Protein AF-A0A372QB69-F1 (afdb_monomer)

Solvent-accessible surface area (backbone atoms only — not comparable to full-atom values): 10179 Å² total; per-residue (Å²): 134,89,50,54,61,60,35,30,53,52,13,50,26,18,57,74,33,58,100,39,80,60,34,60,71,59,13,48,55,24,15,51,55,13,28,73,75,65,36,39,69,26,26,36,54,43,16,49,61,31,65,71,56,97,82,81,62,46,40,44,58,17,39,55,29,18,45,55,16,25,77,74,66,33,53,74,23,22,47,51,39,14,51,27,22,58,73,25,50,46,50,71,62,32,62,70,60,13,47,53,28,45,50,52,17,50,74,67,73,46,73,91,53,79,71,77,58,67,92,87,70,80,93,71,71,89,72,77,52,70,67,57,52,46,52,51,54,50,55,50,51,55,49,52,52,50,51,51,52,51,52,52,52,31,60,74,71,71,50,70,97,52,100,81,76,49,70,67,58,52,51,52,50,51,53,51,51,50,54,51,56,58,62,76,72,113

Foldseek 3Di:
DPPLVVLQVVLVCQCVVPVHDHDPVSSLVSLVSSVVVPDLVSLLVNLVSLVDDDDDHQQLSSLVSLVSSVVVPPLVSLQVNLVCLCVVGSHHNDLVSSLVSLVVSVVSVNDDDPCVPPPDDDDDDDDDGSVVVNVVSVVVVVVVVVVVVVVVVCVVVVNPPDPPDDVVVVVVVVVVVVVVVVVVVD

Mean predicted aligned error: 10.88 Å

Nearest PDB structures (foldseek):
  6deh-assembly2_B  TM=9.630E-01  e=4.697E-06  Legionella pneumophila subsp. pneumophila str. Philadelphia 1
  4bwr-assembly1_A  TM=9.488E-01  e=9.680E-06  Escherichia coli CFT073
  5b26-assembly2_C  TM=8.837E-01  e=4.559E-05  Mus musculus
  6vk3-assembly1_A  TM=8.134E-01  e=3.791E-04  Saccharomyces cerevisiae
  3e4b-assembly3_C  TM=6.775E-01  e=7.046E-04  Pseudomonas fluorescens

pLDDT: mean 82.44, std 16.99, range [39.09, 98.38]

Sequence (186 aa):
MNNVNGHFELGYCYNYGYVIKKSLEKAIKLYKLSSHEGLNIATYFLAINYESDNQKYNLNEAFELYKKSAENGFIPSQYKLATFYEEGKGTRRNKKEALKWYKLFLENDGEYSETYNFKDSKLEKSSPSVEFIIDEIERELIRNELDEIIQAYLKHNKIGQTKSFSFFEVLKSYELNSREIFKCLQ

Secondary structure (DSSP, 8-state):
---HHHHHHHHHHHHHTSSS---HHHHHHHHHHHHHTT-HHHHHHHHHHHHS-SSS--HHHHHHHHHHHHHTT-HHHHHHHHHHHHHTSSS---HHHHHHHHHHHHHTT----GGGS-S-S---S-PPPHHHHHHHHHHHHHHHHHHHHHHHHHHHTT----TT--HHHHHHHHHHHHHHHHHTT-

Radius of gyration: 24.53 Å; Cα contacts (8 Å, |Δi|>4): 183; chains: 1; bounding box: 63×42×72 Å

Structure (mmCIF, N/CA/C/O backbone):
data_AF-A0A372QB69-F1
#
_entry.id   AF-A0A372QB69-F1
#
loop_
_atom_site.group_PDB
_atom_site.id
_atom_site.type_symbol
_atom_site.label_atom_id
_atom_site.label_alt_id
_atom_site.label_comp_id
_atom_site.label_asym_id
_atom_site.label_entity_id
_atom_site.label_seq_id
_atom_site.pdbx_PDB_ins_code
_atom_site.Cartn_x
_atom_site.Cartn_y
_atom_site.Cartn_z
_atom_site.occupancy
_atom_site.B_iso_or_equiv
_atom_site.auth_seq_id
_atom_site.auth_comp_id
_atom_site.auth_asym_id
_atom_site.auth_atom_id
_atom_site.pdbx_PDB_model_num
ATOM 1 N N . MET A 1 1 ? 29.109 4.725 -15.604 1.00 44.75 1 MET A N 1
ATOM 2 C CA . MET A 1 1 ? 27.943 5.601 -15.362 1.00 44.75 1 MET A CA 1
ATOM 3 C C . MET A 1 1 ? 26.717 4.719 -15.174 1.00 44.75 1 MET A C 1
ATOM 5 O O . MET A 1 1 ? 26.079 4.378 -16.158 1.00 44.75 1 MET A O 1
ATOM 9 N N . ASN A 1 2 ? 26.421 4.303 -13.938 1.00 58.56 2 ASN A N 1
ATOM 10 C CA . ASN A 1 2 ? 25.084 3.811 -13.591 1.00 58.56 2 ASN A CA 1
ATOM 11 C C . ASN A 1 2 ? 24.218 5.053 -13.397 1.00 58.56 2 ASN A C 1
ATOM 13 O O . ASN A 1 2 ? 24.374 5.757 -12.404 1.00 58.56 2 ASN A O 1
ATOM 17 N N . ASN A 1 3 ? 23.391 5.394 -14.383 1.00 84.62 3 ASN A N 1
ATOM 18 C CA . ASN A 1 3 ? 22.383 6.427 -14.188 1.00 84.62 3 ASN A CA 1
ATOM 19 C C . ASN A 1 3 ? 21.091 5.727 -13.761 1.00 84.62 3 ASN A C 1
ATOM 21 O O . ASN A 1 3 ? 20.400 5.152 -14.604 1.00 84.62 3 ASN A O 1
ATOM 25 N N . VAL A 1 4 ? 20.798 5.768 -12.458 1.00 89.38 4 VAL A N 1
ATOM 26 C CA . VAL A 1 4 ? 19.610 5.162 -11.836 1.00 89.38 4 VAL A CA 1
ATOM 27 C C . VAL A 1 4 ? 18.313 5.532 -12.563 1.00 89.38 4 VAL A C 1
ATOM 29 O O . VAL A 1 4 ? 17.457 4.671 -12.785 1.00 89.38 4 VAL A O 1
ATOM 32 N N . ASN A 1 5 ? 18.210 6.788 -13.011 1.00 90.75 5 ASN A N 1
ATOM 33 C CA . ASN A 1 5 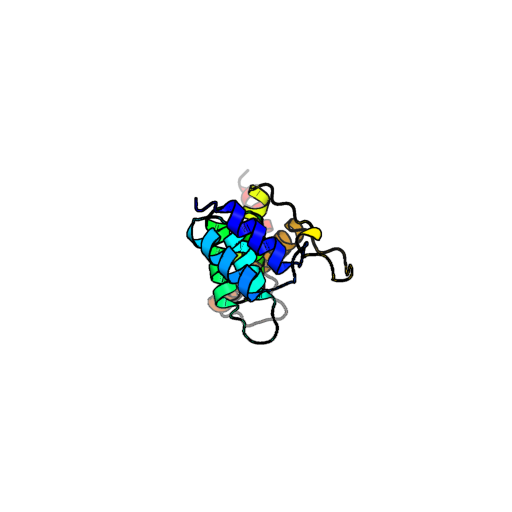? 17.068 7.296 -13.765 1.00 90.75 5 ASN A CA 1
ATOM 34 C C . ASN A 1 5 ? 17.066 6.725 -15.184 1.00 90.75 5 ASN A C 1
ATOM 36 O O . ASN A 1 5 ? 16.034 6.278 -15.659 1.00 90.75 5 ASN A O 1
ATOM 40 N N . GLY A 1 6 ? 18.225 6.635 -15.841 1.00 92.56 6 GLY A N 1
ATOM 41 C CA . GLY A 1 6 ? 18.338 6.028 -17.171 1.00 92.56 6 GLY A CA 1
ATOM 42 C C . GLY A 1 6 ? 17.892 4.562 -17.210 1.00 92.56 6 GLY A C 1
ATOM 43 O O . GLY A 1 6 ? 17.201 4.151 -18.142 1.00 92.56 6 GLY A O 1
ATOM 44 N N . HIS A 1 7 ? 18.235 3.776 -16.184 1.00 93.75 7 HIS A N 1
ATOM 45 C CA . HIS A 1 7 ? 17.728 2.408 -16.041 1.00 93.75 7 HIS A CA 1
ATOM 46 C C . HIS A 1 7 ? 16.207 2.383 -15.858 1.00 93.75 7 HIS A C 1
ATOM 48 O O . HIS A 1 7 ? 15.533 1.592 -16.517 1.00 93.75 7 HIS A O 1
ATOM 54 N N . PHE A 1 8 ? 15.665 3.269 -15.021 1.00 94.06 8 PHE A N 1
ATOM 55 C CA . PHE A 1 8 ? 14.228 3.364 -14.789 1.00 94.06 8 PHE A CA 1
ATOM 56 C C . PHE A 1 8 ? 13.463 3.734 -16.064 1.00 94.06 8 PHE A C 1
ATOM 58 O O . PHE A 1 8 ? 12.550 3.003 -16.441 1.00 94.06 8 PHE A O 1
ATOM 65 N N . GLU A 1 9 ? 13.875 4.791 -16.764 1.00 93.56 9 GLU A N 1
ATOM 66 C CA . GLU A 1 9 ? 13.231 5.252 -18.000 1.00 93.56 9 GLU A CA 1
ATOM 67 C C . GLU A 1 9 ? 13.269 4.176 -19.091 1.00 93.56 9 GLU A C 1
ATOM 69 O O . GLU A 1 9 ? 12.269 3.898 -19.754 1.00 93.56 9 GLU A O 1
ATOM 74 N N . LEU A 1 10 ? 14.401 3.481 -19.245 1.00 93.88 10 LEU A N 1
ATOM 75 C CA . LEU A 1 10 ? 14.488 2.363 -20.182 1.00 93.88 10 LEU A CA 1
ATOM 76 C C . LEU A 1 10 ? 13.560 1.208 -19.769 1.00 93.88 10 LEU A C 1
ATOM 78 O O . LEU A 1 10 ? 12.925 0.587 -20.625 1.00 93.88 10 LEU A O 1
ATOM 82 N N . GLY A 1 11 ? 13.469 0.925 -18.467 1.00 93.50 11 GLY A N 1
ATOM 83 C CA . GLY A 1 11 ? 12.536 -0.056 -17.918 1.00 93.50 11 GLY A CA 1
ATOM 84 C C . GLY A 1 11 ? 11.087 0.311 -18.229 1.00 93.50 11 GLY A C 1
ATOM 85 O O . GLY A 1 11 ? 10.321 -0.540 -18.681 1.00 93.50 11 GLY A O 1
ATOM 86 N N . TYR A 1 12 ? 10.750 1.592 -18.094 1.00 91.56 12 TYR A N 1
ATOM 87 C CA . TYR A 1 12 ? 9.450 2.159 -18.427 1.00 91.56 12 TYR A CA 1
ATOM 88 C C . TYR A 1 12 ? 9.108 2.000 -19.912 1.00 91.56 12 TYR A C 1
ATOM 90 O O . TYR A 1 12 ? 8.028 1.502 -20.250 1.00 91.56 12 TYR A O 1
ATOM 98 N N . CYS A 1 13 ? 10.053 2.299 -20.807 1.00 92.44 13 CYS A N 1
ATOM 99 C CA . CYS A 1 13 ? 9.896 2.062 -22.242 1.00 92.44 13 CYS A CA 1
ATOM 100 C C . CYS A 1 13 ? 9.653 0.580 -22.561 1.00 92.44 13 CYS A C 1
ATOM 102 O O . CYS A 1 13 ? 8.744 0.265 -23.330 1.00 92.44 13 CYS A O 1
ATOM 104 N N . TYR A 1 14 ? 10.401 -0.345 -21.946 1.00 94.00 14 TYR A N 1
ATOM 105 C CA . TYR A 1 14 ? 10.169 -1.784 -22.120 1.00 94.00 14 TYR A CA 1
ATOM 106 C C . TYR A 1 14 ? 8.829 -2.252 -21.543 1.00 94.00 14 TYR A C 1
ATOM 108 O O . TYR A 1 14 ? 8.222 -3.159 -22.111 1.00 94.00 14 TYR A O 1
ATOM 116 N N . ASN A 1 15 ? 8.355 -1.667 -20.444 1.00 89.75 15 ASN A N 1
ATOM 117 C CA . ASN A 1 15 ? 7.098 -2.058 -19.805 1.00 89.75 15 ASN A CA 1
ATOM 118 C C . ASN A 1 15 ? 5.883 -1.730 -20.689 1.00 89.75 15 ASN A C 1
ATOM 120 O O . ASN A 1 15 ? 4.997 -2.563 -20.885 1.00 89.75 15 ASN A O 1
ATOM 124 N N . TYR A 1 16 ? 5.876 -0.529 -21.272 1.00 87.62 16 TYR A N 1
ATOM 125 C CA . TYR A 1 16 ? 4.743 -0.014 -22.047 1.00 87.62 16 TYR A CA 1
ATOM 126 C C . TYR A 1 16 ? 4.917 -0.108 -23.564 1.00 87.62 16 TYR A C 1
ATOM 128 O O . TYR A 1 16 ? 3.959 0.083 -24.305 1.00 87.62 16 TYR A O 1
ATOM 136 N N . GLY A 1 17 ? 6.110 -0.459 -24.040 1.00 89.06 17 GLY A N 1
ATOM 137 C CA . GLY A 1 17 ? 6.395 -0.581 -25.466 1.00 89.06 17 GLY A CA 1
ATOM 138 C C . GLY A 1 17 ? 6.563 0.762 -26.186 1.00 89.06 17 GLY A C 1
ATOM 139 O O . GLY A 1 17 ? 6.300 0.851 -27.385 1.00 89.06 17 GLY A O 1
ATOM 140 N N . TYR A 1 18 ? 6.975 1.819 -25.479 1.00 81.88 18 TYR A N 1
ATOM 141 C CA . TYR A 1 18 ? 7.234 3.124 -26.092 1.00 81.88 18 TYR A CA 1
ATOM 142 C C . TYR A 1 18 ? 8.510 3.064 -26.929 1.00 81.88 18 TYR A C 1
ATOM 144 O O . TYR A 1 18 ? 9.600 2.905 -26.383 1.00 81.88 18 TYR A O 1
ATOM 152 N N . VAL A 1 19 ? 8.379 3.187 -28.257 1.00 82.12 19 VAL A N 1
ATOM 153 C CA . VAL A 1 19 ? 9.492 3.229 -29.236 1.00 82.12 19 VAL A CA 1
ATOM 154 C C . VAL A 1 19 ? 10.319 1.924 -29.317 1.00 82.12 19 VAL A C 1
ATOM 156 O O . VAL A 1 19 ? 11.042 1.700 -30.285 1.00 82.12 19 VAL A O 1
ATOM 159 N N . ILE A 1 20 ? 10.171 1.013 -28.352 1.00 91.81 20 ILE A N 1
ATOM 160 C CA . ILE A 1 20 ? 10.858 -0.276 -28.234 1.00 91.81 20 ILE A CA 1
ATOM 161 C C . ILE A 1 20 ? 9.807 -1.374 -28.044 1.00 91.81 20 ILE A C 1
ATOM 163 O O . ILE A 1 20 ? 8.787 -1.166 -27.396 1.00 91.81 20 ILE A O 1
ATOM 167 N N . LYS A 1 21 ? 10.053 -2.580 -28.573 1.00 93.81 21 LYS A N 1
ATOM 168 C CA . LYS A 1 21 ? 9.167 -3.734 -28.352 1.00 93.81 21 LYS A CA 1
ATOM 169 C C . LYS A 1 21 ? 9.007 -4.018 -26.850 1.00 93.81 21 LYS A C 1
ATOM 171 O O . LYS A 1 21 ? 10.002 -4.231 -26.154 1.00 93.81 21 LYS A O 1
ATOM 176 N N . LYS A 1 22 ? 7.752 -4.091 -26.386 1.00 92.12 22 LYS A N 1
ATOM 177 C CA . LYS A 1 22 ? 7.396 -4.422 -24.998 1.00 92.12 22 LYS A CA 1
ATOM 178 C C . LYS A 1 22 ? 8.089 -5.707 -24.527 1.00 92.12 22 LYS A C 1
ATOM 180 O O . LYS A 1 22 ? 8.098 -6.717 -25.233 1.00 92.12 22 LYS A O 1
ATOM 185 N N . SER A 1 23 ? 8.658 -5.668 -23.325 1.00 93.25 23 SER A N 1
ATOM 186 C CA . SER A 1 23 ? 9.304 -6.800 -22.659 1.00 93.25 23 SER A CA 1
ATOM 187 C C . SER A 1 23 ? 9.279 -6.609 -21.140 1.00 93.25 23 SER A C 1
ATOM 189 O O . SER A 1 23 ? 10.112 -5.896 -20.581 1.00 93.25 23 SER A O 1
ATOM 191 N N . LEU A 1 24 ? 8.338 -7.279 -20.467 1.00 88.62 24 LEU A N 1
ATOM 192 C CA . LEU A 1 24 ? 8.195 -7.217 -19.006 1.00 88.62 24 LEU A CA 1
ATOM 193 C C . LEU A 1 24 ? 9.444 -7.734 -18.282 1.00 88.62 24 LEU A C 1
ATOM 195 O O . LEU A 1 24 ? 9.897 -7.127 -17.321 1.00 88.62 24 LEU A O 1
ATOM 199 N N . GLU A 1 25 ? 10.059 -8.805 -18.786 1.00 91.38 25 GLU A N 1
ATOM 200 C CA . GLU A 1 25 ? 11.294 -9.361 -18.220 1.00 91.38 25 GLU A CA 1
ATOM 201 C C . GLU A 1 25 ? 12.425 -8.318 -18.171 1.00 91.38 25 GLU A C 1
ATOM 203 O O . GLU A 1 25 ? 13.074 -8.133 -17.137 1.00 91.38 25 GLU A O 1
ATOM 208 N N . LYS A 1 26 ? 12.633 -7.585 -19.274 1.00 93.88 26 LYS A N 1
ATOM 209 C CA . LYS A 1 26 ? 13.640 -6.518 -19.339 1.00 93.88 26 LYS A CA 1
ATOM 210 C C . LYS A 1 26 ? 13.269 -5.338 -18.447 1.00 93.88 26 LYS A C 1
ATOM 212 O O . LYS A 1 26 ? 14.150 -4.815 -17.765 1.00 93.88 26 LYS A O 1
ATOM 217 N N . ALA A 1 27 ? 11.992 -4.954 -18.418 1.00 93.62 27 ALA A N 1
ATOM 218 C CA . ALA A 1 27 ? 11.499 -3.899 -17.539 1.00 93.62 27 ALA A CA 1
ATOM 219 C C . ALA A 1 27 ? 11.770 -4.226 -16.063 1.00 93.62 27 ALA A C 1
ATOM 221 O O . ALA A 1 27 ? 12.411 -3.441 -15.371 1.00 93.62 27 ALA A O 1
ATOM 222 N N . ILE A 1 28 ? 11.394 -5.426 -15.608 1.00 93.19 28 ILE A N 1
ATOM 223 C CA . ILE A 1 28 ? 11.625 -5.906 -14.238 1.00 93.19 28 ILE A CA 1
ATOM 224 C C . ILE A 1 28 ? 13.115 -5.889 -13.892 1.00 93.19 28 ILE A C 1
ATOM 226 O O . ILE A 1 28 ? 13.485 -5.431 -12.810 1.00 93.19 28 ILE A O 1
ATOM 230 N N . LYS A 1 29 ? 13.990 -6.359 -14.792 1.00 94.88 29 LYS A N 1
ATOM 231 C CA . LYS A 1 29 ? 15.442 -6.345 -14.557 1.00 94.88 29 LYS A CA 1
ATOM 232 C C . LYS A 1 29 ? 15.968 -4.924 -14.335 1.00 94.88 29 LYS A C 1
ATOM 234 O O . LYS A 1 29 ? 16.765 -4.707 -13.426 1.00 94.88 29 LYS A O 1
ATOM 239 N N . LEU A 1 30 ? 15.513 -3.970 -15.141 1.00 95.62 30 LEU A N 1
ATOM 240 C CA . LEU A 1 30 ? 15.915 -2.568 -15.041 1.00 95.62 30 LEU A CA 1
ATOM 241 C C . LEU A 1 30 ? 15.342 -1.889 -13.792 1.00 95.62 30 LEU A C 1
ATOM 243 O O . LEU A 1 30 ? 16.083 -1.228 -13.070 1.00 95.62 30 LEU A O 1
ATOM 247 N N . TYR A 1 31 ? 14.071 -2.131 -13.463 1.00 95.31 31 TYR A N 1
ATOM 248 C CA . TYR A 1 31 ? 13.476 -1.634 -12.223 1.00 95.31 31 TYR A CA 1
ATOM 249 C C . TYR A 1 31 ? 14.162 -2.195 -10.979 1.00 95.31 31 TYR A C 1
ATOM 251 O O . TYR A 1 31 ? 14.351 -1.454 -10.021 1.00 95.31 31 TYR A O 1
ATOM 259 N N . LYS A 1 32 ? 14.592 -3.465 -10.984 1.00 95.12 32 LYS A N 1
ATOM 260 C CA . LYS A 1 32 ? 15.381 -4.046 -9.885 1.00 95.12 32 LYS A CA 1
ATOM 261 C C . LYS A 1 32 ? 16.709 -3.320 -9.686 1.00 95.12 32 LYS A C 1
ATOM 263 O O . LYS A 1 32 ? 17.062 -3.045 -8.544 1.00 95.12 32 LYS A O 1
ATOM 268 N N . LEU A 1 33 ? 17.416 -2.983 -10.769 1.00 95.38 33 LEU A N 1
ATOM 269 C CA . LEU A 1 33 ? 18.652 -2.197 -10.691 1.00 95.38 33 LEU A CA 1
ATOM 270 C C . LEU A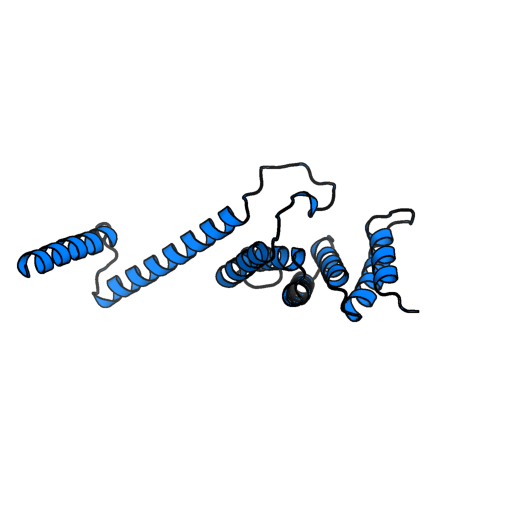 1 33 ? 18.385 -0.820 -10.073 1.00 95.38 33 LEU A C 1
ATOM 272 O O . LEU A 1 33 ? 19.022 -0.465 -9.087 1.00 95.38 33 LEU A O 1
ATOM 276 N N . SER A 1 34 ? 17.392 -0.085 -10.581 1.00 95.38 34 SER A N 1
ATOM 277 C CA . SER A 1 34 ? 17.065 1.243 -10.050 1.00 95.38 34 SER A CA 1
ATOM 278 C C . SER A 1 34 ? 16.531 1.208 -8.612 1.00 95.38 34 SER A C 1
ATOM 280 O O . SER A 1 34 ? 16.858 2.072 -7.803 1.00 95.38 34 SER A O 1
ATOM 282 N N . SER A 1 35 ? 15.733 0.195 -8.266 1.00 95.38 35 SER A N 1
ATOM 283 C CA . SER A 1 35 ? 15.215 -0.025 -6.910 1.00 95.38 35 SER A CA 1
ATOM 284 C C . SER A 1 35 ? 16.336 -0.349 -5.919 1.00 95.38 35 SER A C 1
ATOM 286 O O . SER A 1 35 ? 16.315 0.135 -4.786 1.00 95.38 35 SER A O 1
ATOM 288 N N . HIS A 1 36 ? 17.335 -1.135 -6.336 1.00 94.31 36 HIS A N 1
ATOM 289 C CA . HIS A 1 36 ? 18.513 -1.431 -5.519 1.00 94.31 36 HIS A CA 1
ATOM 290 C C . HIS A 1 36 ? 19.330 -0.168 -5.211 1.00 94.31 36 HIS A C 1
ATOM 292 O O . HIS A 1 36 ? 19.830 -0.024 -4.101 1.00 94.31 36 HIS A O 1
ATOM 298 N N . GLU A 1 37 ? 19.384 0.774 -6.152 1.00 92.50 37 GLU A N 1
ATOM 299 C CA . GLU A 1 37 ? 20.024 2.086 -5.985 1.00 92.50 37 GLU A CA 1
ATOM 300 C C . GLU A 1 37 ? 19.154 3.107 -5.219 1.00 92.50 37 GLU A C 1
ATOM 302 O O . GLU A 1 37 ? 19.545 4.260 -5.064 1.00 92.50 37 GLU A O 1
ATOM 307 N N . GLY A 1 38 ? 17.988 2.695 -4.705 1.00 91.31 38 GLY A N 1
ATOM 308 C CA . GLY A 1 38 ? 17.143 3.512 -3.829 1.00 91.31 38 GLY A CA 1
ATOM 309 C C . GLY A 1 38 ? 16.065 4.332 -4.540 1.00 91.31 38 GLY A C 1
ATOM 310 O O . GLY A 1 38 ? 15.390 5.133 -3.898 1.00 91.31 38 GLY A O 1
ATOM 311 N N . LEU A 1 39 ? 15.849 4.137 -5.845 1.00 95.25 39 LEU A N 1
ATOM 312 C CA . LEU A 1 39 ? 14.809 4.867 -6.567 1.00 95.25 39 LEU A CA 1
ATOM 313 C C . LEU A 1 39 ? 13.414 4.311 -6.227 1.00 95.25 39 LEU A C 1
ATOM 315 O O . LEU A 1 39 ? 12.996 3.258 -6.718 1.00 95.25 39 LEU A O 1
ATOM 319 N N . ASN A 1 40 ? 12.664 5.031 -5.389 1.00 94.75 40 ASN A N 1
ATOM 320 C CA . ASN A 1 40 ? 11.373 4.562 -4.868 1.00 94.75 40 ASN A CA 1
ATOM 321 C C . ASN A 1 40 ? 10.302 4.370 -5.948 1.00 94.75 40 ASN A C 1
ATOM 323 O O . ASN A 1 40 ? 9.521 3.420 -5.852 1.00 94.75 40 ASN A O 1
ATOM 327 N N . ILE A 1 41 ? 10.305 5.205 -6.995 1.00 94.44 41 ILE A N 1
ATOM 328 C CA . ILE A 1 41 ? 9.412 5.043 -8.150 1.00 94.44 41 ILE A CA 1
ATOM 329 C C . ILE A 1 41 ? 9.699 3.728 -8.889 1.00 94.44 41 ILE A C 1
ATOM 331 O O . ILE A 1 41 ? 8.771 3.009 -9.243 1.00 94.44 41 ILE A O 1
ATOM 335 N N . ALA A 1 42 ? 10.965 3.323 -9.031 1.00 95.56 42 ALA A N 1
ATOM 336 C CA . ALA A 1 42 ? 11.296 2.025 -9.618 1.00 95.56 42 ALA A CA 1
ATOM 337 C C . ALA A 1 42 ? 10.825 0.862 -8.732 1.00 95.56 42 ALA A C 1
ATOM 339 O O . ALA A 1 42 ? 10.296 -0.121 -9.247 1.00 95.56 42 ALA A O 1
ATOM 340 N N . THR A 1 43 ? 10.955 0.990 -7.407 1.00 97.19 43 THR A N 1
ATOM 341 C CA . THR A 1 43 ? 10.401 0.018 -6.446 1.00 97.19 43 THR A CA 1
ATOM 342 C C . THR A 1 43 ? 8.876 -0.100 -6.582 1.00 97.19 43 THR A C 1
ATOM 344 O O . THR A 1 43 ? 8.351 -1.210 -6.594 1.00 97.19 43 THR A O 1
ATOM 347 N N . TYR A 1 44 ? 8.171 1.021 -6.764 1.00 95.56 44 TYR A N 1
ATOM 348 C CA . TYR A 1 44 ? 6.725 1.056 -7.008 1.00 95.56 44 TYR A CA 1
ATOM 349 C C . TYR A 1 44 ? 6.333 0.358 -8.319 1.00 95.56 44 TYR A C 1
ATOM 351 O O . TYR A 1 44 ? 5.447 -0.494 -8.329 1.00 95.56 44 TYR A O 1
ATOM 359 N N . PHE A 1 45 ? 7.017 0.650 -9.428 1.00 93.25 45 PHE A N 1
ATOM 360 C CA . PHE A 1 45 ? 6.740 -0.018 -10.705 1.00 93.25 45 PHE A CA 1
ATOM 361 C C . PHE A 1 45 ? 7.093 -1.505 -10.677 1.00 93.25 45 PHE A C 1
ATOM 363 O O . PHE A 1 45 ? 6.411 -2.309 -11.315 1.00 93.25 45 PHE A O 1
ATOM 370 N N . LEU A 1 46 ? 8.120 -1.893 -9.921 1.00 93.56 46 LEU A N 1
ATOM 371 C CA . LEU A 1 46 ? 8.416 -3.297 -9.671 1.00 93.56 46 LEU A CA 1
ATOM 372 C C . LEU A 1 46 ? 7.258 -3.974 -8.920 1.00 93.56 46 LEU A C 1
ATOM 374 O O . LEU A 1 46 ? 6.844 -5.055 -9.328 1.00 93.56 46 LEU A O 1
ATOM 378 N N . ALA A 1 47 ? 6.691 -3.323 -7.898 1.00 94.31 47 ALA A N 1
ATOM 379 C CA . ALA A 1 47 ? 5.514 -3.813 -7.180 1.00 94.31 47 ALA A CA 1
ATOM 380 C C . ALA A 1 47 ? 4.283 -3.955 -8.094 1.00 94.31 47 ALA A C 1
ATOM 382 O O . ALA A 1 47 ? 3.654 -5.007 -8.078 1.00 94.31 47 ALA A O 1
ATOM 383 N N . ILE A 1 48 ? 4.003 -2.973 -8.967 1.00 90.88 48 ILE A N 1
ATOM 384 C CA . ILE A 1 48 ? 2.919 -3.070 -9.970 1.00 90.88 48 ILE A CA 1
ATOM 385 C C . ILE A 1 48 ? 3.114 -4.288 -10.868 1.00 90.88 48 ILE A C 1
ATOM 387 O O . ILE A 1 48 ? 2.170 -5.034 -11.131 1.00 90.88 48 ILE A O 1
ATOM 391 N N . ASN A 1 49 ? 4.341 -4.492 -11.356 1.00 88.56 49 ASN A N 1
ATOM 392 C CA . ASN A 1 49 ? 4.641 -5.652 -12.184 1.00 88.56 49 ASN A CA 1
ATOM 393 C C . ASN A 1 49 ? 4.386 -6.943 -11.410 1.00 88.56 49 ASN A C 1
ATOM 395 O O . ASN A 1 49 ? 3.909 -7.891 -12.020 1.00 88.56 49 ASN A O 1
ATOM 399 N N . TYR A 1 50 ? 4.655 -6.958 -10.098 1.00 88.81 50 TYR A N 1
ATOM 400 C CA . TYR A 1 50 ? 4.347 -8.081 -9.221 1.00 88.81 50 TYR A CA 1
ATOM 401 C C . TYR A 1 50 ? 2.861 -8.242 -8.850 1.00 88.81 50 TYR A C 1
ATOM 403 O O . TYR A 1 50 ? 2.452 -9.327 -8.446 1.00 88.81 50 TYR A O 1
ATOM 411 N N . GLU A 1 51 ? 2.049 -7.198 -9.007 1.00 88.12 51 GLU A N 1
ATOM 412 C CA . GLU A 1 51 ? 0.594 -7.229 -8.815 1.00 88.12 51 GLU A CA 1
ATOM 413 C C . GLU A 1 51 ? -0.147 -7.793 -10.050 1.00 88.12 51 GLU A C 1
ATOM 415 O O . GLU A 1 51 ? -1.154 -8.477 -9.894 1.00 88.12 51 GLU A O 1
ATOM 420 N N . SER A 1 52 ? 0.333 -7.510 -11.271 1.00 75.88 52 SER A N 1
ATOM 421 C CA . SER A 1 52 ? -0.535 -7.414 -12.465 1.00 75.88 52 SER A CA 1
ATOM 422 C C . SER A 1 52 ? -0.550 -8.580 -13.470 1.00 75.88 52 SER A C 1
ATOM 424 O O . SER A 1 52 ? -1.256 -8.453 -14.469 1.00 75.88 52 SER A O 1
ATOM 426 N N . ASP A 1 53 ? 0.202 -9.676 -13.319 1.00 63.50 53 ASP A N 1
ATOM 427 C CA . ASP A 1 53 ? 0.282 -10.686 -14.396 1.00 63.50 53 ASP A CA 1
ATOM 428 C C . ASP A 1 53 ? -0.197 -12.100 -13.988 1.00 63.50 53 ASP A C 1
ATOM 430 O O . ASP A 1 53 ? -0.238 -12.506 -12.829 1.00 63.50 53 ASP A O 1
ATOM 434 N N . ASN A 1 54 ? -0.750 -12.815 -14.963 1.00 54.25 54 ASN A N 1
ATOM 435 C CA . ASN A 1 54 ? -1.843 -13.772 -14.784 1.00 54.25 54 ASN A CA 1
ATOM 436 C C . ASN A 1 54 ? -1.387 -15.217 -14.547 1.00 54.25 54 ASN A C 1
ATOM 438 O O . ASN A 1 54 ? -2.215 -16.125 -14.608 1.00 54.25 54 ASN A O 1
ATOM 442 N N . GLN A 1 55 ? -0.091 -15.480 -14.334 1.00 48.00 55 GLN A N 1
ATOM 443 C CA . GLN A 1 55 ? 0.397 -16.869 -14.275 1.00 48.00 55 GLN A CA 1
ATOM 444 C C . GLN A 1 55 ? 1.519 -17.162 -13.263 1.00 48.00 55 GLN A C 1
ATOM 446 O O . GLN A 1 55 ? 1.933 -18.317 -13.166 1.00 48.00 55 GLN A O 1
ATOM 451 N N . LYS A 1 56 ? 2.033 -16.184 -12.494 1.00 54.62 56 LYS A N 1
ATOM 452 C CA . LYS A 1 56 ? 3.231 -16.435 -11.657 1.00 54.62 56 LYS A CA 1
ATOM 453 C C . LYS A 1 56 ? 3.432 -15.580 -10.396 1.00 54.62 56 LYS A C 1
ATOM 455 O O . LYS A 1 56 ? 4.531 -15.594 -9.845 1.00 54.62 56 LYS A O 1
ATOM 460 N N . TYR A 1 57 ? 2.431 -14.828 -9.945 1.00 65.88 57 TYR A N 1
ATOM 461 C CA . TYR A 1 57 ? 2.687 -13.683 -9.070 1.00 65.88 57 TYR A CA 1
ATOM 462 C C . TYR A 1 57 ? 2.501 -13.906 -7.577 1.00 65.88 57 TYR A C 1
ATOM 464 O O . TYR A 1 57 ? 1.621 -14.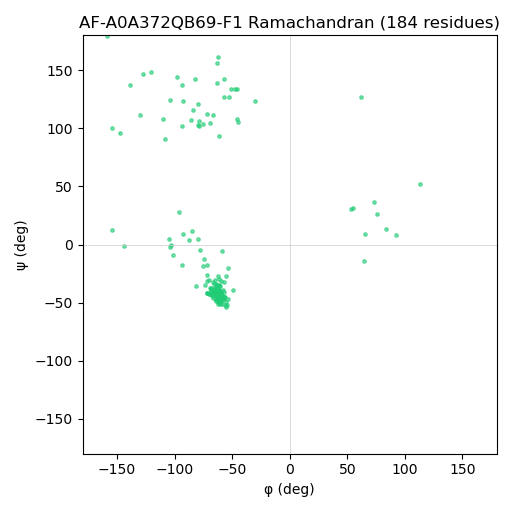629 -7.116 1.00 65.88 57 TYR A O 1
ATOM 472 N N . ASN A 1 58 ? 3.387 -13.238 -6.840 1.00 83.31 58 ASN A N 1
ATOM 473 C CA . ASN A 1 58 ? 3.538 -13.290 -5.402 1.00 83.31 58 ASN A CA 1
ATOM 474 C C . ASN A 1 58 ? 3.043 -11.958 -4.823 1.00 83.31 58 ASN A C 1
ATOM 476 O O . ASN A 1 58 ? 3.807 -11.002 -4.704 1.00 83.31 58 ASN A O 1
ATOM 480 N N . LEU A 1 59 ? 1.753 -11.887 -4.477 1.00 90.75 59 LEU A N 1
ATOM 481 C CA . LEU A 1 59 ? 1.170 -10.694 -3.849 1.00 90.75 59 LEU A CA 1
ATOM 482 C C . LEU A 1 59 ? 1.924 -10.290 -2.573 1.00 90.75 59 LEU A C 1
ATOM 484 O O . LEU A 1 59 ? 1.955 -9.106 -2.253 1.00 90.75 59 LEU A O 1
ATOM 488 N N . ASN A 1 60 ? 2.573 -11.237 -1.883 1.00 93.44 60 ASN A N 1
ATOM 489 C CA . ASN A 1 60 ? 3.416 -10.925 -0.730 1.00 93.44 60 ASN A CA 1
ATOM 490 C C . ASN A 1 60 ? 4.665 -10.127 -1.154 1.00 93.44 60 ASN A C 1
ATOM 492 O O . ASN A 1 60 ? 5.039 -9.183 -0.472 1.00 93.44 60 ASN A O 1
ATOM 496 N N . GLU A 1 61 ? 5.291 -10.438 -2.299 1.00 92.69 61 GLU A N 1
ATOM 497 C CA . GLU A 1 61 ? 6.399 -9.625 -2.839 1.00 92.69 61 GLU A CA 1
ATOM 498 C C . GLU A 1 61 ? 5.926 -8.225 -3.242 1.00 92.69 61 GLU A C 1
ATOM 500 O O . GLU A 1 61 ? 6.603 -7.243 -2.938 1.00 92.69 61 GLU A O 1
ATOM 505 N N . ALA A 1 62 ? 4.762 -8.114 -3.891 1.00 94.50 62 ALA A N 1
ATOM 506 C CA . ALA A 1 62 ? 4.185 -6.812 -4.227 1.00 94.50 62 ALA A CA 1
ATOM 507 C C . ALA A 1 62 ? 3.911 -5.981 -2.962 1.00 94.50 62 ALA A C 1
ATOM 509 O O . ALA A 1 62 ? 4.295 -4.813 -2.906 1.00 94.50 62 ALA A O 1
ATOM 510 N N . PHE A 1 63 ? 3.325 -6.599 -1.929 1.00 96.56 63 PHE A N 1
ATOM 511 C CA . PHE A 1 63 ? 3.081 -5.974 -0.629 1.00 96.56 63 PHE A CA 1
ATOM 512 C C . PHE A 1 63 ? 4.372 -5.434 -0.003 1.00 96.56 63 PHE A C 1
ATOM 514 O O . PHE A 1 63 ? 4.437 -4.253 0.334 1.00 96.56 63 PHE A O 1
ATOM 521 N N . GLU A 1 64 ? 5.421 -6.256 0.098 1.00 97.38 64 GLU A N 1
ATOM 522 C CA . GLU A 1 64 ? 6.695 -5.836 0.696 1.00 97.38 64 GLU A CA 1
ATOM 523 C C . GLU A 1 64 ? 7.375 -4.709 -0.101 1.00 97.38 64 GLU A C 1
ATOM 525 O O . GLU A 1 64 ? 7.973 -3.799 0.477 1.00 97.38 64 GLU A O 1
ATOM 530 N N . LEU A 1 65 ? 7.257 -4.712 -1.432 1.00 97.25 65 LEU A N 1
ATOM 531 C CA . LEU A 1 65 ? 7.805 -3.646 -2.276 1.00 97.25 65 LEU A CA 1
ATOM 532 C C . LEU A 1 65 ? 7.016 -2.337 -2.162 1.00 97.25 65 LEU A C 1
ATOM 534 O O . LEU A 1 65 ? 7.634 -1.271 -2.068 1.00 97.25 65 LEU A O 1
ATOM 538 N N . TYR A 1 66 ? 5.680 -2.397 -2.131 1.00 97.69 66 TYR A N 1
ATOM 539 C CA . TYR A 1 66 ? 4.855 -1.222 -1.840 1.00 97.69 66 TYR A CA 1
ATOM 540 C C . TYR A 1 66 ? 5.178 -0.664 -0.462 1.00 97.69 66 TYR A C 1
ATOM 542 O O . TYR A 1 66 ? 5.415 0.535 -0.342 1.00 97.69 66 TYR A O 1
ATOM 550 N N . LYS A 1 67 ? 5.283 -1.534 0.548 1.00 98.38 67 LYS A N 1
ATOM 551 C CA . LYS A 1 67 ? 5.660 -1.157 1.908 1.00 98.38 67 LYS A CA 1
ATOM 552 C C . LYS A 1 67 ? 6.990 -0.418 1.949 1.00 98.38 67 LYS A C 1
ATOM 554 O O . LYS A 1 67 ? 7.033 0.722 2.400 1.00 98.38 67 LYS A O 1
ATOM 559 N N . LYS A 1 68 ? 8.042 -1.004 1.374 1.00 97.94 68 LYS A N 1
ATOM 560 C CA . LYS A 1 68 ? 9.368 -0.378 1.293 1.00 97.94 68 LYS A CA 1
ATOM 561 C C . LYS A 1 68 ? 9.330 0.992 0.605 1.00 97.94 68 LYS A C 1
ATOM 563 O O . LYS A 1 68 ? 9.956 1.941 1.065 1.00 97.94 68 LYS A O 1
ATOM 568 N N . SER A 1 69 ? 8.625 1.104 -0.520 1.00 97.50 69 SER A N 1
ATOM 569 C CA . SER A 1 69 ? 8.536 2.358 -1.279 1.00 97.50 69 SER A CA 1
ATOM 570 C C . SER A 1 69 ? 7.729 3.435 -0.530 1.00 97.50 69 SER A C 1
ATOM 572 O O . SER A 1 69 ? 8.113 4.604 -0.541 1.00 97.50 69 SER A O 1
ATOM 574 N N . ALA A 1 70 ? 6.659 3.041 0.170 1.00 97.88 70 ALA A N 1
ATOM 575 C CA . ALA A 1 70 ? 5.829 3.921 0.992 1.00 97.88 70 ALA A CA 1
ATOM 576 C C . ALA A 1 70 ? 6.570 4.433 2.237 1.00 97.88 70 ALA A C 1
ATOM 578 O O . ALA A 1 70 ? 6.510 5.625 2.534 1.00 97.88 70 ALA A O 1
ATOM 579 N N . GLU A 1 71 ? 7.302 3.554 2.933 1.00 97.69 71 GLU A N 1
ATOM 580 C CA . GLU A 1 71 ? 8.148 3.900 4.088 1.00 97.69 71 GLU A CA 1
ATOM 581 C C . GLU A 1 71 ? 9.261 4.886 3.708 1.00 97.69 71 GLU A C 1
ATOM 583 O O . GLU A 1 71 ? 9.636 5.737 4.510 1.00 97.69 71 GLU A O 1
ATOM 588 N N . ASN A 1 72 ? 9.723 4.842 2.456 1.00 96.38 72 ASN A N 1
ATOM 589 C CA . ASN A 1 72 ? 10.661 5.816 1.899 1.00 96.38 72 ASN A 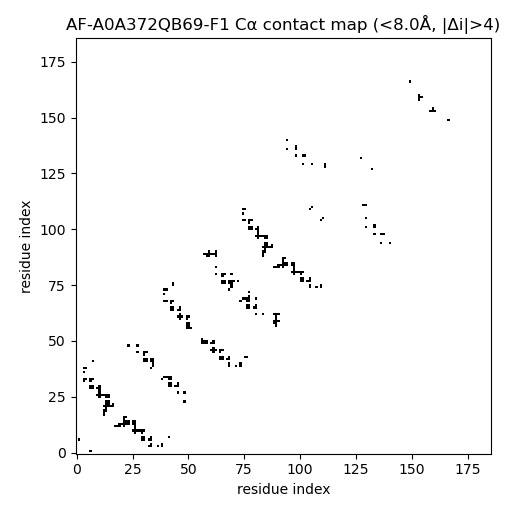CA 1
ATOM 590 C C . ASN A 1 72 ? 9.986 7.090 1.341 1.00 96.38 72 ASN A C 1
ATOM 592 O O . ASN A 1 72 ? 10.629 7.862 0.626 1.00 96.38 72 ASN A O 1
ATOM 596 N N . GLY A 1 73 ? 8.699 7.311 1.621 1.00 94.00 73 GLY A N 1
ATOM 597 C CA . GLY A 1 73 ? 7.987 8.550 1.297 1.00 94.00 73 GLY A CA 1
ATOM 598 C C . GLY A 1 73 ? 7.430 8.647 -0.125 1.00 94.00 73 GLY A C 1
ATOM 599 O O . GLY A 1 73 ? 7.048 9.734 -0.549 1.00 94.00 73 GLY A O 1
ATOM 600 N N . PHE A 1 74 ? 7.369 7.554 -0.898 1.00 95.75 74 PHE A N 1
ATOM 601 C CA . PHE A 1 74 ? 6.742 7.610 -2.221 1.00 95.75 74 PHE A CA 1
ATOM 602 C C . PHE A 1 74 ? 5.216 7.572 -2.102 1.00 95.75 74 PHE A C 1
ATOM 604 O O . PHE A 1 74 ? 4.628 6.525 -1.831 1.00 95.75 74 PHE A O 1
ATOM 611 N N . ILE A 1 75 ? 4.584 8.721 -2.333 1.00 94.69 75 ILE A N 1
ATOM 612 C CA . ILE A 1 75 ? 3.151 8.958 -2.103 1.00 94.69 75 ILE A CA 1
ATOM 613 C C . ILE A 1 75 ? 2.243 7.929 -2.812 1.00 94.69 75 ILE A C 1
ATOM 615 O O . ILE A 1 75 ? 1.398 7.337 -2.138 1.00 94.69 75 ILE A O 1
ATOM 619 N N . PRO A 1 76 ? 2.433 7.579 -4.106 1.00 92.94 76 PRO A N 1
ATOM 620 C CA . PRO A 1 76 ? 1.610 6.543 -4.744 1.00 92.94 76 PRO A CA 1
ATOM 621 C C . PRO A 1 76 ? 1.691 5.166 -4.063 1.00 92.94 76 PRO A C 1
ATOM 623 O O . PRO A 1 76 ? 0.715 4.413 -4.051 1.00 92.94 76 PRO A O 1
ATOM 626 N N . SER A 1 77 ? 2.839 4.832 -3.462 1.00 95.81 77 SER A N 1
ATOM 627 C CA . SER A 1 77 ? 2.996 3.589 -2.699 1.00 95.81 77 SER A CA 1
ATOM 628 C C . SER A 1 77 ? 2.245 3.624 -1.374 1.00 95.81 77 SER A C 1
ATOM 630 O O . SER A 1 77 ? 1.777 2.576 -0.945 1.00 95.81 77 SER A O 1
ATOM 632 N N . GLN A 1 78 ? 2.097 4.789 -0.733 1.00 97.25 78 GLN A N 1
ATOM 633 C CA . GLN A 1 78 ? 1.320 4.923 0.506 1.00 97.25 78 GLN A CA 1
ATOM 634 C C . GLN A 1 78 ? -0.150 4.562 0.259 1.00 97.25 78 GLN A C 1
ATOM 636 O O . GLN A 1 78 ? -0.709 3.741 0.985 1.00 97.25 78 GLN A O 1
ATOM 641 N N . TYR A 1 79 ? -0.735 5.077 -0.829 1.00 95.19 79 TYR A N 1
ATOM 642 C CA . TYR A 1 79 ? -2.091 4.714 -1.250 1.00 95.19 79 TYR A CA 1
ATOM 643 C C . TYR A 1 79 ? -2.214 3.215 -1.559 1.00 95.19 79 TYR A C 1
ATOM 645 O O . TYR A 1 79 ? -3.092 2.534 -1.028 1.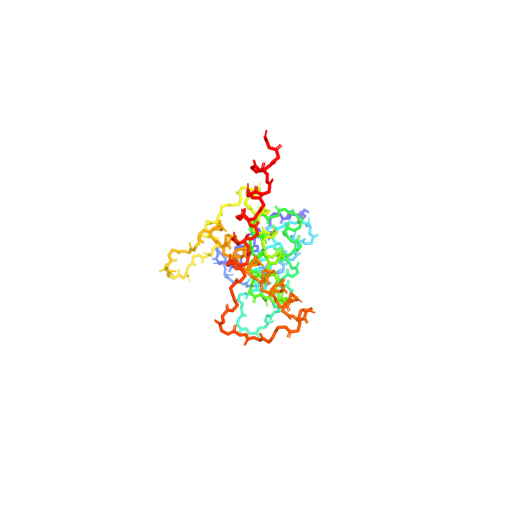00 95.19 79 TYR A O 1
ATOM 653 N N . LYS A 1 80 ? -1.303 2.661 -2.374 1.00 95.19 80 LYS A N 1
ATOM 654 C CA . LYS A 1 80 ? -1.320 1.226 -2.706 1.00 95.19 80 LYS A CA 1
ATOM 655 C C . LYS A 1 80 ? -1.170 0.342 -1.468 1.00 95.19 80 LYS A C 1
ATOM 657 O O . LYS A 1 80 ? -1.906 -0.630 -1.322 1.00 95.19 80 LYS A O 1
ATOM 662 N N . LEU A 1 81 ? -0.289 0.695 -0.539 1.00 97.44 81 LEU A N 1
ATOM 663 C CA . LEU A 1 81 ? -0.124 -0.038 0.711 1.00 97.44 81 LEU A CA 1
ATOM 664 C C . LEU A 1 81 ? -1.390 0.002 1.578 1.00 97.44 81 LEU A C 1
ATOM 666 O O . LEU A 1 81 ? -1.771 -1.028 2.135 1.00 97.44 81 LEU A O 1
ATOM 670 N N . ALA A 1 82 ? -2.066 1.153 1.650 1.00 97.50 82 ALA A N 1
ATOM 671 C CA . ALA A 1 82 ? -3.339 1.281 2.352 1.00 97.50 82 ALA A CA 1
ATOM 672 C C . ALA A 1 82 ? -4.396 0.323 1.775 1.00 97.50 82 ALA A C 1
ATOM 674 O O . ALA A 1 82 ? -4.976 -0.461 2.527 1.00 97.50 82 ALA A O 1
ATOM 675 N N . THR A 1 83 ? -4.549 0.287 0.443 1.00 94.94 83 THR A N 1
ATOM 676 C CA . THR A 1 83 ? -5.483 -0.639 -0.234 1.00 94.94 83 THR A CA 1
ATOM 677 C C . THR A 1 83 ? -5.131 -2.110 0.026 1.00 94.94 83 THR A C 1
ATOM 679 O O . THR A 1 83 ? -6.006 -2.933 0.289 1.00 94.94 83 THR A O 1
ATOM 682 N N . PHE A 1 84 ? -3.837 -2.457 0.046 1.00 95.94 84 PHE A N 1
ATOM 683 C CA . PHE A 1 84 ? -3.393 -3.825 0.322 1.00 95.94 84 PHE A CA 1
ATOM 684 C C . PHE A 1 84 ? -3.742 -4.268 1.747 1.00 95.94 84 PHE A C 1
ATOM 686 O O . PHE A 1 84 ? -4.182 -5.403 1.940 1.00 95.94 84 PHE A O 1
ATOM 693 N N . TYR A 1 85 ? -3.601 -3.388 2.742 1.00 98.31 85 TYR A N 1
ATOM 694 C CA . TYR A 1 85 ? -4.062 -3.664 4.103 1.00 98.31 85 TYR A CA 1
ATOM 695 C C . TYR A 1 85 ? -5.588 -3.722 4.209 1.00 98.31 85 TYR A C 1
ATOM 697 O O . TYR A 1 85 ? -6.113 -4.559 4.946 1.00 98.31 85 TYR A O 1
ATOM 705 N N . GLU A 1 86 ? -6.310 -2.861 3.495 1.00 95.94 86 GLU A N 1
ATOM 706 C CA . GLU A 1 86 ? -7.772 -2.823 3.520 1.00 95.94 86 GLU A CA 1
ATOM 707 C C . GLU A 1 86 ? -8.393 -4.116 2.974 1.00 95.94 86 GLU A C 1
ATOM 709 O O . GLU A 1 86 ? -9.345 -4.646 3.557 1.00 95.94 86 GLU A O 1
ATOM 714 N N . GLU A 1 87 ? -7.832 -4.639 1.885 1.00 93.56 87 GLU A N 1
ATOM 715 C CA . GLU A 1 87 ? -8.327 -5.823 1.181 1.00 93.56 87 GLU A CA 1
ATOM 716 C C . GLU A 1 87 ? -7.647 -7.121 1.646 1.00 93.56 87 GLU A C 1
ATOM 718 O O . GLU A 1 87 ? -8.173 -8.211 1.424 1.00 93.56 87 GLU A O 1
ATOM 723 N N . GLY A 1 88 ? -6.491 -7.031 2.313 1.00 94.50 88 GLY A N 1
ATOM 724 C CA . GLY A 1 88 ? -5.672 -8.192 2.672 1.00 94.50 88 GLY A CA 1
ATOM 725 C C . GLY A 1 88 ? -4.948 -8.809 1.469 1.00 94.50 88 GLY A C 1
ATOM 726 O O . GLY A 1 88 ? -4.824 -10.030 1.370 1.00 94.50 88 GLY A O 1
ATOM 727 N N . LYS A 1 89 ? -4.481 -7.986 0.525 1.00 91.94 89 LYS A N 1
ATOM 728 C CA . LYS A 1 89 ? -3.686 -8.449 -0.623 1.00 91.94 89 LYS A CA 1
ATOM 729 C C . LYS A 1 89 ? -2.241 -8.664 -0.195 1.00 91.94 89 LYS A C 1
ATOM 731 O O . LYS A 1 89 ? -1.592 -7.742 0.282 1.00 91.94 89 LYS A O 1
ATOM 736 N N . GLY A 1 90 ? -1.732 -9.888 -0.342 1.00 91.88 90 GLY A N 1
ATOM 737 C CA . GLY A 1 90 ? -0.347 -10.212 0.027 1.00 91.88 90 GLY A CA 1
ATOM 738 C C . GLY A 1 90 ? -0.032 -10.097 1.526 1.00 91.88 90 GLY A C 1
ATOM 739 O O . GLY A 1 90 ? 1.127 -10.153 1.926 1.00 91.88 90 GLY A O 1
ATOM 740 N N . THR A 1 91 ? -1.058 -9.898 2.356 1.00 95.56 91 THR A N 1
ATOM 741 C CA . THR A 1 91 ? -0.976 -9.716 3.807 1.00 95.56 91 THR A CA 1
ATOM 742 C C . THR A 1 91 ? -2.327 -10.052 4.447 1.00 95.56 91 THR A C 1
ATOM 744 O O . THR A 1 91 ? -3.285 -10.401 3.761 1.00 95.56 91 THR A O 1
ATOM 747 N N . ARG A 1 92 ? -2.447 -9.958 5.774 1.00 96.81 92 ARG A N 1
ATOM 748 C CA . ARG A 1 92 ? -3.753 -10.050 6.446 1.00 96.81 92 ARG A CA 1
ATOM 749 C C . ARG A 1 92 ? -4.462 -8.704 6.393 1.00 96.81 92 ARG A C 1
ATOM 751 O O . ARG A 1 92 ? -3.835 -7.668 6.600 1.00 96.81 92 ARG A O 1
ATOM 758 N N . ARG A 1 93 ? -5.784 -8.736 6.209 1.00 96.69 93 ARG A N 1
ATOM 759 C CA . ARG A 1 93 ? -6.628 -7.542 6.306 1.00 96.69 93 ARG A CA 1
ATOM 760 C C . ARG A 1 93 ? -6.391 -6.825 7.638 1.00 96.69 93 ARG A C 1
ATOM 762 O O . ARG A 1 93 ? -6.501 -7.443 8.697 1.00 96.69 93 ARG A O 1
ATOM 769 N N . ASN A 1 94 ? -6.099 -5.530 7.583 1.00 97.88 94 ASN A N 1
ATOM 770 C CA . ASN A 1 94 ? -5.855 -4.694 8.751 1.00 97.88 94 ASN A CA 1
ATOM 771 C C . ASN A 1 94 ? -6.335 -3.256 8.507 1.00 97.88 94 ASN A C 1
ATOM 773 O O . ASN A 1 94 ? -5.616 -2.416 7.973 1.00 97.88 94 ASN A O 1
ATOM 777 N N . LYS A 1 95 ? -7.556 -2.960 8.958 1.00 95.75 95 LYS A N 1
ATOM 778 C CA . LYS A 1 95 ? -8.182 -1.640 8.800 1.00 95.75 95 LYS A CA 1
ATOM 779 C C . LYS A 1 95 ? -7.470 -0.520 9.551 1.00 95.75 95 LYS A C 1
ATOM 781 O O . LYS A 1 95 ? -7.478 0.610 9.083 1.00 95.75 95 LYS A O 1
ATOM 786 N N . LYS A 1 96 ? -6.838 -0.826 10.690 1.00 97.25 96 LYS A N 1
ATOM 787 C CA . LYS A 1 96 ? -6.088 0.171 11.468 1.00 97.25 96 LYS A CA 1
ATOM 788 C C . LYS A 1 96 ? -4.835 0.619 10.712 1.00 97.25 96 LYS A C 1
ATOM 790 O O . LYS A 1 96 ? -4.570 1.814 10.635 1.00 97.25 96 LYS A O 1
ATOM 795 N N . GLU A 1 97 ? -4.113 -0.319 10.098 1.00 98.25 97 GLU A N 1
ATOM 796 C CA . GLU A 1 97 ? -2.978 0.019 9.228 1.00 98.25 97 GLU A CA 1
ATOM 797 C C . GLU A 1 97 ? -3.434 0.709 7.939 1.00 98.25 97 GLU A C 1
ATOM 799 O O . GLU A 1 97 ? -2.844 1.718 7.565 1.00 98.25 97 GLU A O 1
ATOM 804 N N . ALA A 1 98 ? -4.512 0.244 7.297 1.00 97.88 98 ALA A N 1
ATOM 805 C CA . ALA A 1 98 ? -5.067 0.917 6.120 1.00 97.88 98 ALA A CA 1
ATOM 806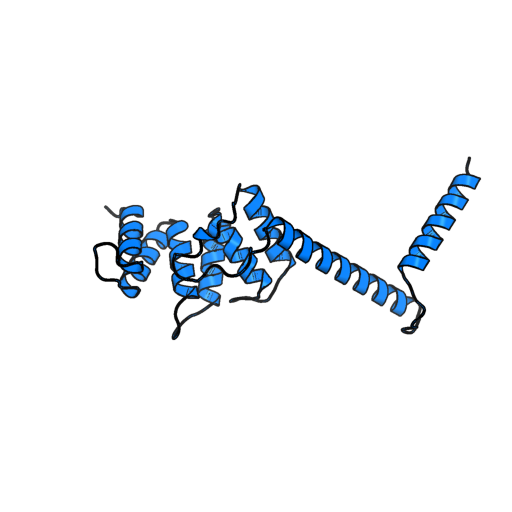 C C . ALA A 1 98 ? -5.391 2.393 6.412 1.00 97.88 98 ALA A C 1
ATOM 808 O O . ALA A 1 98 ? -4.919 3.280 5.705 1.00 97.88 98 ALA A O 1
ATOM 809 N N . LEU A 1 99 ? -6.107 2.661 7.511 1.00 97.81 99 LEU A N 1
ATOM 810 C CA . LEU A 1 99 ? -6.448 4.012 7.961 1.00 97.81 99 LEU A CA 1
ATOM 811 C C . LEU A 1 99 ? -5.205 4.886 8.175 1.00 97.81 99 LEU A C 1
ATOM 813 O O . LEU A 1 99 ? -5.172 6.033 7.734 1.00 97.81 99 LEU A O 1
ATOM 817 N N . LYS A 1 100 ? -4.170 4.344 8.828 1.00 98.25 100 LYS A N 1
ATOM 818 C CA . LYS A 1 100 ? -2.903 5.049 9.062 1.00 98.25 100 LYS A CA 1
ATOM 819 C C . LYS A 1 100 ? -2.243 5.477 7.748 1.00 98.25 100 LYS A C 1
ATOM 821 O O . LYS A 1 100 ? -1.811 6.620 7.630 1.00 98.25 100 LYS A O 1
ATOM 826 N N . TRP A 1 101 ? -2.170 4.580 6.767 1.00 98.25 101 TRP A N 1
ATOM 827 C CA . TRP A 1 101 ? -1.534 4.874 5.482 1.00 98.25 101 TRP A CA 1
ATOM 828 C C . TRP A 1 101 ? -2.376 5.794 4.592 1.00 98.25 101 TRP A C 1
ATOM 830 O O . TRP A 1 101 ? -1.798 6.648 3.924 1.00 98.25 101 TRP A O 1
ATOM 840 N N . TYR A 1 102 ? -3.711 5.698 4.624 1.00 96.94 102 TYR A N 1
ATOM 841 C CA . TYR A 1 102 ? -4.582 6.657 3.932 1.00 96.94 102 TYR A CA 1
ATOM 842 C C . TYR A 1 102 ? -4.443 8.076 4.483 1.00 96.94 102 TYR A C 1
ATOM 844 O O . TYR A 1 102 ? -4.365 9.025 3.707 1.00 96.94 102 TYR A O 1
ATOM 852 N N . LYS A 1 103 ? -4.360 8.231 5.809 1.00 96.62 103 LYS A N 1
ATOM 853 C CA . LYS A 1 103 ? -4.117 9.542 6.425 1.00 96.62 103 LYS A CA 1
ATOM 854 C C . LYS A 1 103 ? -2.759 10.103 6.025 1.00 96.62 103 LYS A C 1
ATOM 856 O O . LYS A 1 103 ? -2.697 11.235 5.566 1.00 96.62 103 LYS A O 1
ATOM 861 N N . LEU A 1 104 ? -1.703 9.289 6.095 1.00 97.00 104 LEU A N 1
ATOM 862 C CA . LEU A 1 104 ? -0.365 9.712 5.679 1.00 97.00 104 LEU A CA 1
ATOM 863 C C . LEU A 1 104 ? -0.304 10.096 4.190 1.00 97.00 104 LEU A C 1
ATOM 865 O O . LEU A 1 104 ? 0.420 11.016 3.823 1.00 97.00 104 LEU A O 1
ATOM 869 N N . PHE A 1 105 ? -1.059 9.404 3.334 1.00 95.75 105 PHE A N 1
ATOM 870 C CA . PHE A 1 105 ? -1.194 9.764 1.924 1.00 95.75 105 PHE A CA 1
ATOM 871 C C . PHE A 1 105 ? -1.770 11.177 1.760 1.00 95.75 105 PHE A C 1
ATOM 873 O O . PHE A 1 105 ? -1.169 11.980 1.054 1.00 95.75 105 PHE A O 1
ATOM 880 N N . LEU A 1 106 ? -2.866 11.506 2.454 1.00 94.00 106 LEU A N 1
ATOM 881 C CA . LEU A 1 106 ? -3.460 12.849 2.413 1.00 94.00 106 LEU A CA 1
ATOM 882 C C . LEU A 1 106 ? -2.559 13.916 3.053 1.00 94.00 106 LEU A C 1
ATOM 884 O O . LEU A 1 106 ? -2.452 15.017 2.529 1.00 94.00 106 LEU A O 1
ATOM 888 N N . GLU A 1 107 ? -1.882 13.590 4.157 1.00 96.06 107 GLU A N 1
ATOM 889 C CA . GLU A 1 107 ? -0.938 14.492 4.836 1.00 96.06 107 GLU A CA 1
ATOM 890 C C . GLU A 1 107 ? 0.257 14.881 3.954 1.00 96.06 107 GLU A C 1
ATOM 892 O O . GLU A 1 107 ? 0.831 15.950 4.143 1.00 96.06 107 GLU A O 1
ATOM 897 N N . ASN A 1 108 ? 0.630 14.029 2.995 1.00 93.81 108 ASN A N 1
ATOM 898 C CA . ASN A 1 108 ? 1.693 14.297 2.025 1.00 93.81 108 ASN A CA 1
ATOM 899 C C . ASN A 1 108 ? 1.152 14.839 0.690 1.00 93.81 108 ASN A C 1
ATOM 901 O O . ASN A 1 108 ? 1.759 14.591 -0.353 1.00 93.81 108 ASN A O 1
ATOM 905 N N . ASP A 1 109 ? 0.006 15.528 0.707 1.00 89.44 109 ASP A N 1
ATOM 906 C CA . ASP A 1 109 ? -0.659 16.097 -0.476 1.00 89.44 109 ASP A CA 1
ATOM 907 C C . ASP A 1 109 ? -0.941 15.050 -1.572 1.00 89.44 109 ASP A C 1
ATOM 909 O O . ASP A 1 109 ? -0.910 15.320 -2.776 1.00 89.44 109 ASP A O 1
ATOM 913 N N . GLY A 1 110 ? -1.188 13.805 -1.157 1.00 84.12 110 GLY A N 1
ATOM 914 C CA . GLY A 1 110 ? -1.574 12.729 -2.048 1.00 84.12 110 GLY A CA 1
ATOM 915 C C . GLY A 1 110 ? -2.946 12.989 -2.645 1.00 84.12 110 GLY A C 1
ATOM 916 O O . GLY A 1 110 ? -3.968 12.889 -1.971 1.00 84.12 110 GLY A O 1
ATOM 917 N N . GLU A 1 111 ? -2.977 13.257 -3.944 1.00 77.38 111 GLU A N 1
ATOM 918 C CA . GLU A 1 111 ? -4.220 13.318 -4.701 1.00 77.38 111 GLU A CA 1
ATOM 919 C C . GLU A 1 111 ? -4.515 11.956 -5.322 1.00 77.38 111 GLU A C 1
ATOM 921 O O . GLU A 1 111 ? -3.715 11.393 -6.082 1.00 77.38 111 GLU A O 1
ATOM 926 N N . TYR A 1 112 ? -5.687 11.407 -5.007 1.00 66.69 112 TYR A N 1
ATOM 927 C CA . TYR A 1 112 ? -6.182 10.256 -5.742 1.00 66.69 112 TYR A CA 1
ATOM 928 C C . TYR A 1 112 ? -6.544 10.705 -7.156 1.00 66.69 112 TYR A C 1
ATOM 930 O O . TYR A 1 112 ? -7.568 11.346 -7.374 1.00 66.69 112 TYR A O 1
ATOM 938 N N . SER A 1 113 ? -5.700 10.358 -8.126 1.00 58.44 113 SER A N 1
ATOM 939 C CA . SER A 1 113 ? -6.058 10.467 -9.535 1.00 58.44 113 SER A CA 1
ATOM 940 C C . SER A 1 113 ? -6.378 9.087 -10.092 1.00 58.44 113 SER A C 1
ATOM 942 O O . SER A 1 113 ? -5.527 8.192 -10.085 1.00 58.44 113 SER A O 1
ATOM 944 N N . GLU A 1 114 ? -7.574 8.939 -10.667 1.00 49.50 114 GLU A N 1
ATOM 945 C CA . GLU A 1 114 ? -7.979 7.756 -11.438 1.00 49.50 114 GLU A CA 1
ATOM 946 C C . GLU A 1 114 ? -6.972 7.434 -12.567 1.00 49.50 114 GLU A C 1
ATOM 948 O O . GLU A 1 114 ? -6.882 6.292 -13.012 1.00 49.50 114 GLU A O 1
ATOM 953 N N . THR A 1 115 ? -6.139 8.401 -12.987 1.00 42.25 115 THR A N 1
ATOM 954 C CA . THR A 1 115 ? -5.093 8.220 -14.011 1.00 42.25 115 THR A CA 1
ATOM 955 C C . THR A 1 115 ? -3.855 7.451 -13.543 1.00 42.25 115 THR A C 1
ATOM 957 O O . THR A 1 115 ? -3.036 7.078 -14.384 1.00 42.25 115 THR A O 1
ATOM 960 N N . TYR A 1 116 ? -3.669 7.223 -12.235 1.00 46.38 116 TYR A N 1
ATOM 961 C CA . TYR A 1 116 ? -2.584 6.356 -11.743 1.00 46.38 116 TYR A CA 1
ATOM 962 C C . TYR A 1 116 ? -2.848 4.874 -12.033 1.00 46.38 116 TYR A C 1
ATOM 964 O O . TYR A 1 116 ? -1.906 4.075 -12.060 1.00 46.38 116 TYR A O 1
ATOM 972 N N . ASN A 1 117 ? -4.101 4.519 -12.330 1.00 44.50 117 ASN A N 1
ATOM 973 C CA . ASN A 1 117 ? -4.424 3.288 -13.029 1.00 44.50 117 ASN A CA 1
ATOM 974 C C . ASN A 1 117 ? -4.176 3.527 -14.522 1.00 44.50 117 ASN A C 1
ATOM 976 O O . ASN A 1 117 ? -4.920 4.227 -15.205 1.00 44.50 117 ASN A O 1
ATOM 980 N N . PHE A 1 118 ? -3.051 2.999 -14.999 1.00 46.44 118 PHE A N 1
ATOM 981 C CA . PHE A 1 118 ? -2.606 3.109 -16.382 1.00 46.44 118 PHE A CA 1
ATOM 982 C C . PHE A 1 118 ? -3.736 2.828 -17.380 1.00 46.44 118 PHE A C 1
ATOM 984 O O . PHE A 1 118 ? -4.460 1.845 -17.244 1.00 46.44 118 PHE A O 1
ATOM 991 N N . LYS A 1 119 ? -3.831 3.718 -18.381 1.00 45.62 119 LYS A N 1
ATOM 992 C CA . LYS A 1 119 ? -4.728 3.682 -19.545 1.00 45.62 119 LYS A CA 1
ATOM 993 C C . LYS A 1 119 ? -5.077 2.251 -19.970 1.00 45.62 119 LYS A C 1
ATOM 995 O O . LYS A 1 119 ? -4.174 1.489 -20.300 1.00 45.62 119 LYS A O 1
ATOM 1000 N N . ASP A 1 120 ? -6.382 1.989 -20.011 1.00 42.00 120 ASP A N 1
ATOM 1001 C CA . ASP A 1 120 ? -7.087 0.806 -20.534 1.00 42.00 120 ASP A CA 1
ATOM 1002 C C . ASP A 1 120 ? -7.807 -0.040 -19.472 1.00 42.00 120 ASP A C 1
ATOM 1004 O O . ASP A 1 120 ? -7.740 -1.266 -19.454 1.00 42.00 120 ASP A O 1
ATOM 1008 N N . SER A 1 121 ? -8.634 0.597 -18.648 1.00 42.16 121 SER A N 1
ATOM 1009 C CA . SER A 1 121 ? -9.898 -0.022 -18.252 1.00 42.16 121 SER A CA 1
ATOM 1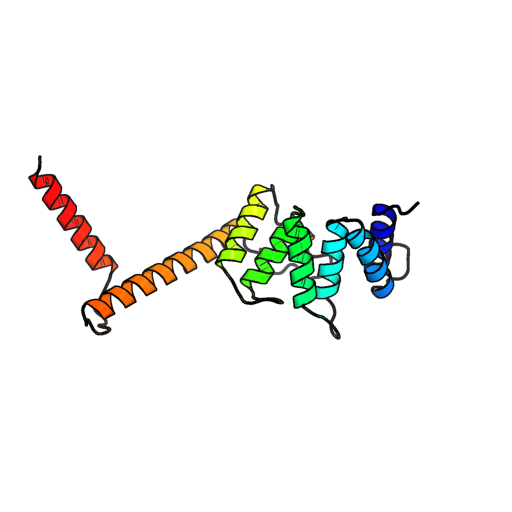010 C C . SER A 1 121 ? -10.992 1.039 -18.256 1.00 42.16 121 SER A C 1
ATOM 1012 O O . SER A 1 121 ? -10.777 2.201 -17.919 1.00 42.16 121 SER A O 1
ATOM 1014 N N . LYS A 1 122 ? -12.148 0.654 -18.793 1.00 41.31 122 LYS A N 1
ATOM 1015 C CA . LYS A 1 122 ? -13.337 1.494 -18.926 1.00 41.31 122 LYS A CA 1
ATOM 1016 C C . LYS A 1 122 ? -13.626 2.210 -17.606 1.00 41.31 122 LYS A C 1
ATOM 1018 O O . LYS A 1 122 ? -13.653 1.562 -16.566 1.00 41.31 122 LYS A O 1
ATOM 1023 N N . LEU A 1 123 ? -13.896 3.514 -17.695 1.00 44.62 123 LEU A N 1
ATOM 1024 C CA . LEU A 1 123 ? -14.536 4.296 -16.639 1.00 44.62 123 LEU A CA 1
ATOM 1025 C C . LEU A 1 123 ? -15.748 3.523 -16.108 1.00 44.62 123 LEU A C 1
ATOM 1027 O O . LEU A 1 123 ? -16.768 3.424 -16.791 1.00 44.62 123 LEU A O 1
ATOM 1031 N N . GLU A 1 124 ? -15.639 2.990 -14.898 1.00 39.09 124 GLU A N 1
ATOM 1032 C CA . GLU A 1 124 ? -16.772 2.440 -14.170 1.00 39.09 124 GLU A CA 1
ATOM 1033 C C . GLU A 1 124 ? -16.804 3.011 -12.759 1.00 39.09 124 GLU A C 1
ATOM 1035 O O . GLU A 1 124 ? -15.981 2.662 -11.922 1.00 39.09 124 GLU A O 1
ATOM 1040 N N . LYS A 1 125 ? -17.839 3.839 -12.547 1.00 43.91 125 LYS A N 1
ATOM 1041 C CA . LYS A 1 125 ? -18.314 4.448 -11.296 1.00 43.91 125 LYS A CA 1
ATOM 1042 C C . LYS A 1 125 ? -17.296 5.368 -10.623 1.00 43.91 125 LYS A C 1
ATOM 1044 O O . LYS A 1 125 ? -16.175 4.974 -10.351 1.00 43.91 125 LYS A O 1
ATOM 1049 N N . SER A 1 126 ? -17.736 6.593 -10.328 1.00 49.91 126 SER A N 1
ATOM 1050 C CA . SER A 1 126 ? -16.998 7.559 -9.509 1.00 49.91 126 SER A CA 1
ATOM 1051 C C . SER A 1 126 ? -16.441 6.842 -8.282 1.00 49.91 126 SER A C 1
ATOM 1053 O O . SER A 1 126 ? -17.215 6.448 -7.401 1.00 49.91 126 SER A O 1
ATOM 1055 N N . SER A 1 127 ? -15.134 6.591 -8.277 1.00 60.09 127 SER A N 1
ATOM 1056 C CA . SER A 1 127 ? -14.502 5.910 -7.155 1.00 60.09 127 SER A CA 1
ATOM 1057 C C . SER A 1 127 ? -14.663 6.798 -5.918 1.00 60.09 127 SER A C 1
ATOM 1059 O O . SER A 1 127 ? -14.580 8.024 -6.046 1.00 60.09 127 SER A O 1
ATOM 1061 N N . PRO A 1 128 ? -14.968 6.236 -4.735 1.00 69.00 128 PRO A N 1
ATOM 1062 C CA . PRO A 1 128 ? -15.103 7.042 -3.528 1.00 69.00 128 PRO A CA 1
ATOM 1063 C C . PRO A 1 128 ? -13.820 7.839 -3.261 1.00 69.00 128 PRO A C 1
ATOM 1065 O O . PRO A 1 128 ? -12.723 7.328 -3.493 1.00 69.00 128 PRO A O 1
ATOM 1068 N N . SER A 1 129 ? -13.946 9.077 -2.770 1.00 85.69 129 SER A N 1
ATOM 1069 C CA . SER A 1 129 ? -12.769 9.856 -2.370 1.00 85.69 129 SER A CA 1
ATOM 1070 C C . SER A 1 129 ? -12.048 9.173 -1.203 1.00 85.69 129 SER A C 1
ATOM 1072 O O . SER A 1 129 ? -12.651 8.403 -0.449 1.00 85.69 129 SER A O 1
ATOM 1074 N N . VAL A 1 130 ? -10.755 9.452 -1.033 1.00 88.62 130 VAL A N 1
ATOM 1075 C CA . VAL A 1 130 ? -9.973 8.859 0.064 1.00 88.62 130 VAL A CA 1
ATOM 1076 C C . VAL A 1 130 ? -10.539 9.267 1.423 1.00 88.62 130 VAL A C 1
ATOM 1078 O O . VAL A 1 130 ? -10.585 8.439 2.329 1.00 88.62 130 VAL A O 1
ATOM 1081 N N . GLU A 1 131 ? -11.061 10.489 1.555 1.00 90.31 131 GLU A N 1
ATOM 1082 C CA . GLU A 1 131 ? -11.749 10.942 2.769 1.00 90.31 131 GLU A CA 1
ATOM 1083 C C . GLU A 1 131 ? -12.984 10.088 3.066 1.00 90.31 131 GLU A C 1
ATOM 1085 O O . GLU A 1 131 ? -13.192 9.692 4.209 1.00 90.31 131 GLU A O 1
ATOM 1090 N N . PHE A 1 132 ? -13.776 9.735 2.047 1.00 90.62 132 PHE A N 1
ATOM 1091 C CA . PHE A 1 132 ? -14.936 8.865 2.236 1.00 90.62 132 PHE A CA 1
ATOM 1092 C C . PHE A 1 132 ? -14.535 7.460 2.712 1.00 90.62 132 PHE A C 1
ATOM 1094 O O . PHE A 1 132 ? -15.198 6.895 3.585 1.00 90.62 132 PHE A O 1
ATOM 1101 N N . ILE A 1 133 ? -13.446 6.905 2.166 1.00 91.62 133 ILE A N 1
ATOM 1102 C CA . ILE A 1 133 ? -12.909 5.596 2.577 1.00 91.62 133 ILE A CA 1
ATOM 1103 C C . ILE A 1 133 ? -12.439 5.646 4.038 1.00 91.62 133 ILE A C 1
ATOM 1105 O O . ILE A 1 133 ? -12.787 4.768 4.830 1.00 91.62 133 ILE A O 1
ATOM 1109 N N . ILE A 1 134 ? -11.689 6.688 4.416 1.00 94.00 134 ILE A N 1
ATOM 1110 C CA . ILE A 1 134 ? -11.252 6.938 5.801 1.00 94.00 134 ILE A CA 1
ATOM 1111 C C . ILE A 1 134 ? -12.460 6.957 6.741 1.00 94.00 134 ILE A C 1
ATOM 1113 O O . ILE A 1 134 ? -12.501 6.198 7.711 1.00 94.00 134 ILE A O 1
ATOM 1117 N N . ASP A 1 135 ? -13.463 7.763 6.408 1.00 93.62 135 ASP A N 1
ATOM 1118 C CA . ASP A 1 135 ? -14.699 7.917 7.164 1.00 93.62 135 ASP A CA 1
ATOM 1119 C C . ASP A 1 135 ? -15.452 6.585 7.351 1.00 93.62 135 ASP A C 1
ATOM 1121 O O . ASP A 1 135 ? -16.013 6.308 8.415 1.00 93.62 135 ASP A O 1
ATOM 1125 N N . GLU A 1 136 ? -15.514 5.747 6.313 1.00 94.56 136 GLU A N 1
ATOM 1126 C CA . GLU A 1 136 ? -16.156 4.432 6.378 1.00 94.56 136 GLU A CA 1
ATOM 1127 C C . GLU A 1 136 ? -15.402 3.477 7.308 1.00 94.56 136 GLU A C 1
ATOM 1129 O O . GLU A 1 136 ? -16.018 2.842 8.174 1.00 94.56 136 GLU A O 1
ATOM 1134 N N . ILE A 1 137 ? -14.074 3.423 7.178 1.00 94.25 137 ILE A N 1
ATOM 1135 C CA . ILE A 1 137 ? -13.218 2.600 8.034 1.00 94.25 137 ILE A CA 1
ATOM 1136 C C . ILE A 1 137 ? -13.351 3.034 9.499 1.00 94.25 137 ILE A C 1
ATOM 1138 O O . ILE A 1 137 ? -13.522 2.181 10.373 1.00 94.25 137 ILE A O 1
ATOM 1142 N N . GLU A 1 138 ? -13.320 4.336 9.783 1.00 95.75 138 GLU A N 1
ATOM 1143 C CA . GLU A 1 138 ? -13.482 4.868 11.140 1.00 95.75 138 GLU A CA 1
ATOM 1144 C C . GLU A 1 138 ? -14.848 4.525 11.735 1.00 95.75 138 GLU A C 1
ATOM 1146 O O . GLU A 1 138 ? -14.922 4.022 12.860 1.00 95.75 138 GLU A O 1
ATOM 1151 N N . ARG A 1 139 ? -15.934 4.710 10.971 1.00 92.25 139 ARG A N 1
ATOM 1152 C CA . ARG A 1 139 ? -17.289 4.332 11.409 1.00 92.25 139 ARG A CA 1
ATOM 1153 C C . ARG A 1 139 ? -17.390 2.854 11.760 1.00 92.25 139 ARG A C 1
ATOM 1155 O O . ARG A 1 139 ? -18.091 2.491 12.704 1.00 92.25 139 ARG A O 1
ATOM 1162 N N . GLU A 1 140 ? -16.742 1.982 10.997 1.00 91.81 140 GLU A N 1
ATOM 1163 C CA . GLU A 1 140 ? -16.744 0.555 11.298 1.00 91.81 140 GLU A CA 1
ATOM 1164 C C . GLU A 1 140 ? -15.918 0.213 12.538 1.00 91.81 140 GLU A C 1
ATOM 1166 O O . GLU A 1 140 ? -16.376 -0.572 13.367 1.00 91.81 140 GLU A O 1
ATOM 1171 N N . LEU A 1 141 ? -14.741 0.820 12.705 1.00 90.25 141 LEU A N 1
ATOM 1172 C CA . LEU A 1 141 ? -13.910 0.607 13.891 1.00 90.25 141 LEU A CA 1
ATOM 1173 C C . LEU A 1 141 ? -14.640 1.036 15.170 1.00 90.2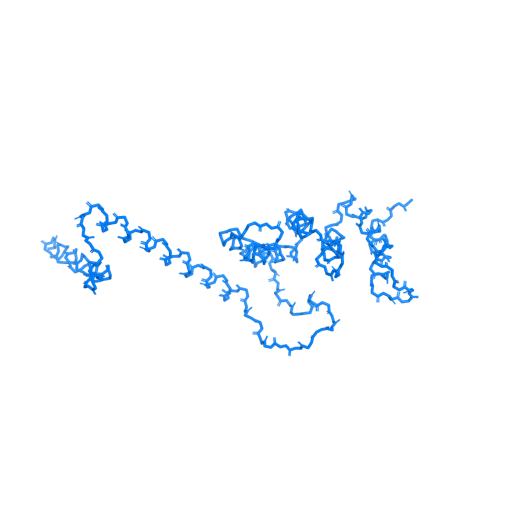5 141 LEU A C 1
ATOM 1175 O O . LEU A 1 141 ? -14.708 0.251 16.112 1.00 90.25 141 LEU A O 1
ATOM 1179 N N . ILE A 1 142 ? -15.262 2.219 15.169 1.00 88.06 142 ILE A N 1
ATOM 1180 C CA . ILE A 1 142 ? -16.051 2.725 16.305 1.00 88.06 142 ILE A CA 1
ATOM 1181 C C . ILE A 1 142 ? -17.213 1.780 16.629 1.00 88.06 142 ILE A C 1
ATOM 1183 O O . ILE A 1 142 ? -17.475 1.482 17.793 1.00 88.06 142 ILE A O 1
ATOM 1187 N N . ARG A 1 143 ? -17.917 1.288 15.603 1.00 85.81 143 ARG A N 1
ATOM 1188 C CA . ARG A 1 143 ? -19.028 0.345 15.781 1.00 85.81 143 ARG A CA 1
ATOM 1189 C C . ARG A 1 143 ? -18.566 -0.950 16.442 1.00 85.81 143 ARG A C 1
ATOM 1191 O O . ARG A 1 143 ? -19.198 -1.390 17.392 1.00 85.81 143 ARG A O 1
ATOM 1198 N N . ASN A 1 144 ? -17.453 -1.515 15.979 1.00 83.31 144 ASN A N 1
ATOM 1199 C CA . ASN A 1 144 ? -16.905 -2.745 16.543 1.00 83.31 144 ASN A CA 1
ATOM 1200 C C . ASN A 1 144 ? -16.463 -2.548 18.004 1.00 83.31 144 ASN A C 1
ATOM 1202 O O . ASN A 1 144 ? -16.742 -3.401 18.841 1.00 83.31 144 ASN A O 1
ATOM 1206 N N . GLU A 1 145 ? -15.835 -1.415 18.334 1.00 85.94 145 GLU A N 1
ATOM 1207 C CA . GLU A 1 145 ? -15.457 -1.086 19.718 1.00 85.94 145 GLU A CA 1
ATOM 1208 C C . GLU A 1 145 ? -16.688 -0.938 20.629 1.00 85.94 145 GLU A C 1
ATOM 1210 O O . GLU A 1 145 ? -16.703 -1.455 21.748 1.00 85.94 145 GLU A O 1
ATOM 1215 N N . LEU A 1 146 ? -17.756 -0.293 20.147 1.00 81.69 146 LEU A N 1
ATOM 1216 C CA . LEU A 1 146 ? -19.028 -0.207 20.871 1.00 81.69 146 LEU A CA 1
ATOM 1217 C C . LEU A 1 146 ? -19.661 -1.585 21.080 1.00 81.69 146 LEU A C 1
ATOM 1219 O O . LEU A 1 146 ? -20.115 -1.882 22.186 1.00 81.69 146 LEU A O 1
ATOM 1223 N N . ASP A 1 147 ? -19.667 -2.433 20.052 1.00 83.00 147 ASP A N 1
ATOM 1224 C CA . ASP A 1 147 ? -20.188 -3.795 20.148 1.00 83.00 147 ASP A CA 1
ATOM 1225 C C . ASP A 1 147 ? -19.403 -4.607 21.191 1.00 83.00 147 ASP A C 1
ATOM 1227 O O . ASP A 1 147 ? -20.009 -5.270 22.035 1.00 83.00 147 ASP A O 1
ATOM 1231 N N . GLU A 1 148 ? -18.072 -4.504 21.220 1.00 83.12 148 GLU A N 1
ATOM 1232 C CA . GLU A 1 148 ? -17.229 -5.146 22.237 1.00 83.12 148 GLU A CA 1
ATOM 1233 C C . GLU A 1 148 ? -17.548 -4.657 23.660 1.00 83.12 148 GLU A C 1
ATOM 1235 O O . GLU A 1 148 ? -17.701 -5.477 24.573 1.00 83.12 148 GLU A O 1
ATOM 1240 N N . ILE A 1 149 ? -17.714 -3.342 23.856 1.00 84.12 149 ILE A N 1
ATOM 1241 C CA . ILE A 1 149 ? -18.098 -2.750 25.149 1.00 84.12 149 ILE A CA 1
ATOM 1242 C C . ILE A 1 149 ? -19.464 -3.274 25.600 1.00 84.12 149 ILE A C 1
ATOM 1244 O O . ILE A 1 149 ? -19.629 -3.675 26.757 1.00 84.12 149 ILE A O 1
ATOM 1248 N N . ILE A 1 150 ? -20.442 -3.308 24.692 1.00 81.88 150 ILE A N 1
ATOM 1249 C CA . ILE A 1 150 ? -21.788 -3.814 24.972 1.00 81.88 150 ILE A CA 1
ATOM 1250 C C . ILE A 1 150 ? -21.722 -5.287 25.376 1.00 81.88 150 ILE A C 1
ATOM 1252 O O . ILE A 1 150 ? -22.293 -5.668 26.401 1.00 81.88 150 ILE A O 1
ATOM 1256 N N . GLN A 1 151 ? -20.992 -6.119 24.630 1.00 79.00 151 GLN A N 1
ATOM 1257 C CA . GLN A 1 151 ? -20.841 -7.537 24.962 1.00 79.00 151 GLN A CA 1
ATOM 1258 C C . GLN A 1 151 ? -20.153 -7.737 26.320 1.00 79.00 151 GLN A C 1
ATOM 1260 O O . GLN A 1 151 ? -20.594 -8.570 27.118 1.00 79.00 151 GLN A O 1
ATOM 1265 N N . ALA A 1 152 ? -19.110 -6.959 26.624 1.00 78.81 152 ALA A N 1
ATOM 1266 C CA . ALA A 1 152 ? -18.430 -7.005 27.916 1.00 78.81 152 ALA A CA 1
ATOM 1267 C C . ALA A 1 152 ? -19.371 -6.628 29.074 1.00 78.81 152 ALA A C 1
ATOM 1269 O O . ALA A 1 152 ? -19.421 -7.335 30.086 1.00 78.81 152 ALA A O 1
ATOM 1270 N N . TYR A 1 153 ? -20.164 -5.565 28.905 1.00 82.69 153 TYR A N 1
ATOM 1271 C CA . TYR A 1 153 ? -21.155 -5.124 29.886 1.00 82.69 153 TYR A CA 1
ATOM 1272 C C . TYR A 1 153 ? -22.236 -6.184 30.136 1.00 82.69 153 TYR A C 1
ATOM 1274 O O . TYR A 1 153 ? -22.516 -6.525 31.290 1.00 82.69 153 TYR A O 1
ATOM 1282 N N . LEU A 1 154 ? -22.828 -6.737 29.072 1.00 81.50 154 LEU A N 1
ATOM 1283 C CA . LEU A 1 154 ? -23.866 -7.769 29.171 1.00 81.50 154 LEU A CA 1
ATOM 1284 C C . LEU A 1 154 ? -23.343 -9.014 29.897 1.00 81.50 154 LEU A C 1
ATOM 1286 O O . LEU A 1 154 ? -23.991 -9.524 30.815 1.00 81.50 154 LEU A O 1
ATOM 1290 N N . LYS A 1 155 ? -22.123 -9.449 29.553 1.00 81.31 155 LYS A N 1
ATOM 1291 C CA . LYS A 1 155 ? -21.445 -10.582 30.192 1.00 81.31 155 LYS A CA 1
ATOM 1292 C C . LYS A 1 155 ? -21.199 -10.346 31.683 1.00 81.31 155 LYS A C 1
ATOM 1294 O O . LYS A 1 155 ? -21.498 -11.229 32.486 1.00 81.31 155 LYS A O 1
ATOM 1299 N N . HIS A 1 156 ? -20.674 -9.179 32.060 1.00 82.94 156 HIS A N 1
ATOM 1300 C CA . HIS A 1 156 ? -20.381 -8.844 33.458 1.00 82.94 156 HIS A CA 1
ATOM 1301 C C . HIS A 1 156 ? -21.642 -8.871 34.335 1.00 82.94 156 HIS A C 1
ATOM 1303 O O . HIS A 1 156 ? -21.626 -9.411 35.439 1.00 82.94 156 HIS A O 1
ATOM 1309 N N . ASN A 1 157 ? -22.757 -8.347 33.821 1.00 82.44 157 ASN A N 1
ATOM 1310 C CA . ASN A 1 157 ? -24.016 -8.251 34.560 1.00 82.44 157 ASN A CA 1
ATOM 1311 C C . ASN A 1 157 ? -24.903 -9.503 34.445 1.00 82.44 157 ASN A C 1
ATOM 1313 O O . ASN A 1 157 ? -26.016 -9.510 34.966 1.00 82.44 157 ASN A O 1
ATOM 1317 N N . LYS A 1 158 ? -24.431 -10.565 33.772 1.00 85.44 158 LYS A N 1
ATOM 1318 C CA . LYS A 1 158 ? -25.205 -11.790 33.487 1.00 85.44 158 LYS A CA 1
ATOM 1319 C C . LYS A 1 158 ? -26.550 -11.503 32.798 1.00 85.44 158 LYS A C 1
ATOM 1321 O O . LYS A 1 158 ? -27.516 -12.243 32.979 1.00 85.44 158 LYS A O 1
ATOM 1326 N N . ILE A 1 159 ? -26.612 -10.434 32.006 1.00 75.56 159 ILE A N 1
ATOM 1327 C CA . ILE A 1 159 ? -27.791 -10.073 31.219 1.00 75.56 159 ILE A CA 1
ATOM 1328 C C . ILE A 1 159 ? -27.709 -10.892 29.925 1.00 75.56 159 ILE A C 1
ATOM 1330 O O . ILE A 1 159 ? -26.761 -10.744 29.154 1.00 75.56 159 ILE A O 1
ATOM 1334 N N . GLY A 1 160 ? -28.660 -11.805 29.698 1.00 63.06 160 GLY A N 1
ATOM 1335 C CA . GLY A 1 160 ? -28.760 -12.525 28.420 1.00 63.06 160 GLY A CA 1
ATOM 1336 C C . GLY A 1 160 ? -29.042 -11.559 27.261 1.00 63.06 160 GLY A C 1
ATOM 1337 O O . GLY A 1 160 ? -29.502 -10.447 27.500 1.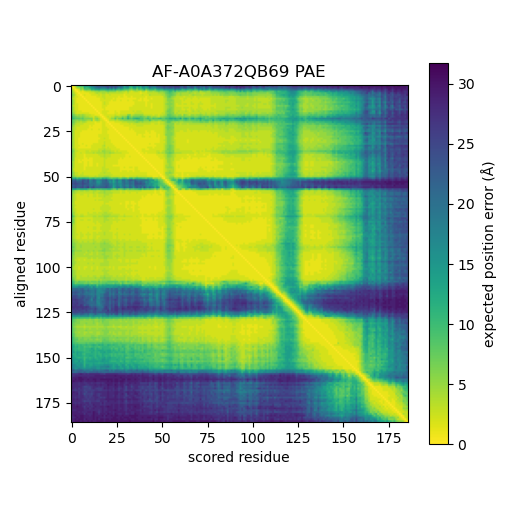00 63.06 160 GLY A O 1
ATOM 1338 N N . GLN A 1 161 ? -28.801 -11.960 26.005 1.00 55.94 161 GLN A N 1
ATOM 1339 C CA . GLN A 1 161 ? -29.217 -11.158 24.842 1.00 55.94 161 GLN A CA 1
ATOM 1340 C C . GLN A 1 161 ? -30.744 -11.003 24.849 1.00 55.94 161 GLN A C 1
ATOM 1342 O O . GLN A 1 161 ? -31.475 -11.865 24.364 1.00 55.94 161 GLN A O 1
ATOM 1347 N N . THR A 1 162 ? -31.254 -9.923 25.431 1.00 52.72 162 THR A N 1
ATOM 1348 C CA . THR A 1 162 ? -32.667 -9.578 25.342 1.00 52.72 162 THR A CA 1
ATOM 1349 C C . THR A 1 162 ? -32.846 -8.625 24.168 1.00 52.72 162 THR A C 1
ATOM 1351 O O . THR A 1 162 ? -32.080 -7.680 23.989 1.00 52.72 162 THR A O 1
ATOM 1354 N N . LYS A 1 163 ? -33.899 -8.830 23.368 1.00 53.44 163 LYS A N 1
ATOM 1355 C CA . LYS A 1 163 ? -34.300 -7.905 22.288 1.00 53.44 163 LYS A CA 1
ATOM 1356 C C . LYS A 1 163 ? -34.606 -6.475 22.781 1.00 53.44 163 LYS A C 1
ATOM 1358 O O . LYS A 1 163 ? -34.875 -5.610 21.958 1.00 53.44 163 LYS A O 1
ATOM 1363 N N . SER A 1 164 ? -34.606 -6.236 24.095 1.00 54.56 164 SER A N 1
ATOM 1364 C CA . SER A 1 164 ? -34.952 -4.967 24.741 1.00 54.56 164 SER A CA 1
ATOM 1365 C C . SER A 1 164 ? -33.749 -4.171 25.257 1.00 54.56 164 SER A C 1
ATOM 1367 O O . SER A 1 164 ? -33.952 -3.105 25.829 1.00 54.56 164 SER A O 1
ATOM 1369 N N . PHE A 1 165 ? -32.512 -4.669 25.130 1.00 58.50 165 PHE A N 1
ATOM 1370 C CA . PHE A 1 165 ? -31.341 -3.930 25.603 1.00 58.50 165 PHE A CA 1
ATOM 1371 C C . PHE A 1 165 ? -30.851 -2.944 24.536 1.00 58.50 165 PHE A C 1
ATOM 1373 O O . PHE A 1 165 ? -30.260 -3.339 23.533 1.00 58.50 165 PHE A O 1
ATOM 1380 N N . SER A 1 166 ? -31.079 -1.651 24.774 1.00 65.12 166 SER A N 1
ATOM 1381 C CA . SER A 1 166 ? -30.510 -0.556 23.988 1.00 65.12 166 SER A CA 1
ATOM 1382 C C . SER A 1 166 ? -29.477 0.185 24.828 1.00 65.12 166 SER A C 1
ATOM 1384 O O . SER A 1 166 ? -29.824 0.927 25.747 1.00 65.12 166 SER A O 1
ATOM 1386 N N . PHE A 1 167 ? -28.193 0.016 24.502 1.00 62.22 167 PHE A N 1
ATOM 1387 C CA . PHE A 1 167 ? -27.112 0.764 25.154 1.00 62.22 167 PHE A CA 1
ATOM 1388 C C . PHE A 1 167 ? -27.311 2.282 25.027 1.00 62.22 167 PHE A C 1
ATOM 1390 O O . PHE A 1 167 ? -26.988 3.026 25.947 1.00 62.22 167 PHE A O 1
ATOM 1397 N N . PHE A 1 168 ? -27.917 2.736 23.926 1.00 62.47 168 PHE A N 1
ATOM 1398 C CA . PHE A 1 168 ? -28.245 4.144 23.715 1.00 62.47 168 PHE A CA 1
ATOM 1399 C C . PHE A 1 168 ? -29.285 4.659 24.722 1.00 62.47 168 PHE A C 1
ATOM 1401 O O . PHE A 1 168 ? -29.153 5.774 25.219 1.00 62.47 168 PHE A O 1
ATOM 1408 N N . GLU A 1 169 ? -30.292 3.851 25.074 1.00 68.62 169 GLU A N 1
ATOM 1409 C CA . GLU A 1 169 ? -31.256 4.231 26.117 1.00 68.62 169 GLU A CA 1
ATOM 1410 C C . GLU A 1 169 ? -30.614 4.278 27.504 1.00 68.62 169 GLU A C 1
ATOM 1412 O O . GLU A 1 169 ? -30.892 5.198 28.271 1.00 68.62 169 GLU A O 1
ATOM 1417 N N . VAL A 1 170 ? -29.696 3.351 27.793 1.00 67.12 170 VAL A N 1
ATOM 1418 C CA . VAL A 1 170 ? -28.913 3.353 29.038 1.00 67.12 170 VAL A CA 1
ATOM 1419 C C . VAL A 1 170 ? -28.040 4.610 29.127 1.00 67.12 170 VAL A C 1
ATOM 1421 O O . VAL A 1 170 ? -28.090 5.329 30.123 1.00 67.12 170 VAL A O 1
ATOM 1424 N N . LEU A 1 171 ? -27.283 4.935 28.076 1.00 66.50 171 LEU A N 1
ATOM 1425 C CA . LEU A 1 171 ? -26.472 6.157 28.013 1.00 66.50 171 LEU A CA 1
ATOM 1426 C C . LEU A 1 171 ? -27.326 7.411 28.215 1.00 66.50 171 LEU A C 1
ATOM 1428 O O . LEU A 1 171 ? -26.975 8.273 29.018 1.00 66.50 171 LEU A O 1
ATOM 1432 N N . LYS A 1 172 ? -28.485 7.476 27.552 1.00 71.75 172 LYS A N 1
ATOM 1433 C CA . LYS A 1 172 ? -29.426 8.592 27.672 1.00 71.75 172 LYS A CA 1
ATOM 1434 C C . LYS A 1 172 ? -29.997 8.722 29.087 1.00 71.75 172 LYS A C 1
ATOM 1436 O O . LYS A 1 172 ? -30.152 9.844 29.563 1.00 71.75 172 LYS A O 1
ATOM 1441 N N . SER A 1 173 ? -30.266 7.614 29.788 1.00 68.81 173 SER A N 1
ATOM 1442 C CA . SER A 1 173 ? -30.705 7.673 31.190 1.00 68.81 173 SER A CA 1
ATOM 1443 C C . SER A 1 173 ? -29.597 8.171 32.116 1.00 68.81 173 SER A C 1
ATOM 1445 O O . SER A 1 173 ? -29.868 8.959 33.016 1.00 68.81 173 SER A O 1
ATOM 1447 N N . TYR A 1 174 ? -28.344 7.762 31.891 1.00 69.94 174 TYR A N 1
ATOM 1448 C CA . TYR A 1 174 ? -27.206 8.281 32.656 1.00 69.94 174 TYR A CA 1
ATOM 1449 C C . TYR A 1 174 ? -26.949 9.765 32.384 1.00 69.94 174 TYR A C 1
ATOM 1451 O O . TYR A 1 174 ? -26.657 10.505 33.320 1.00 69.94 174 TYR A O 1
ATOM 1459 N N . GLU A 1 175 ? -27.094 10.221 31.138 1.00 70.50 175 GLU A N 1
ATOM 1460 C CA . GLU A 1 175 ? -26.955 11.635 30.780 1.00 70.50 175 GLU A CA 1
ATOM 1461 C C . GLU A 1 175 ? -28.072 12.498 31.395 1.00 70.50 175 GLU A C 1
ATOM 1463 O O . GLU A 1 175 ? -27.820 13.599 31.882 1.00 70.50 175 GLU A O 1
ATOM 1468 N N . LEU A 1 176 ? -29.309 11.989 31.430 1.00 73.38 176 LEU A N 1
ATOM 1469 C CA . LEU A 1 176 ? -30.421 12.633 32.137 1.00 73.38 176 LEU A CA 1
ATOM 1470 C C . LEU A 1 176 ? -30.165 12.695 33.648 1.00 73.38 176 LEU A C 1
ATOM 1472 O O . LEU A 1 176 ? -30.278 13.768 34.239 1.00 73.38 176 LEU A O 1
ATOM 1476 N N . ASN A 1 177 ? -29.754 11.579 34.255 1.00 70.88 177 ASN A N 1
ATOM 1477 C CA . ASN A 1 177 ? -29.461 11.509 35.686 1.00 70.88 177 ASN A CA 1
ATOM 1478 C C . ASN A 1 177 ? -28.282 12.406 36.081 1.00 70.88 177 ASN A C 1
ATOM 1480 O O . ASN A 1 177 ? -28.332 13.046 37.127 1.00 70.88 177 ASN A O 1
ATOM 1484 N N . SER A 1 178 ? -27.231 12.500 35.260 1.00 69.75 178 SER A N 1
ATOM 1485 C CA . SER A 1 178 ? -26.106 13.391 35.557 1.00 69.75 178 SER A CA 1
ATOM 1486 C C . SER A 1 178 ? -26.542 14.856 35.518 1.00 69.75 178 SER A C 1
ATOM 1488 O O . SER A 1 178 ? -26.229 15.610 36.436 1.00 69.75 178 SER A O 1
ATOM 1490 N N . ARG A 1 179 ? -27.343 15.255 34.521 1.00 70.38 179 ARG A N 1
ATOM 1491 C CA . ARG A 1 179 ? -27.907 16.611 34.431 1.00 70.38 179 ARG A CA 1
ATOM 1492 C C . ARG A 1 179 ? -28.821 16.948 35.612 1.00 70.38 179 ARG A C 1
ATOM 1494 O O . ARG A 1 179 ? -28.792 18.087 36.067 1.00 70.38 179 ARG A O 1
ATOM 1501 N N . GLU A 1 180 ? -29.608 15.995 36.109 1.00 73.06 180 GLU A N 1
ATOM 1502 C CA . GLU A 1 180 ? -30.417 16.166 37.326 1.00 73.06 180 GLU A CA 1
ATOM 1503 C C . GLU A 1 180 ? -29.536 16.381 38.564 1.00 73.06 180 GLU A C 1
ATOM 1505 O O . GLU A 1 180 ? -29.720 17.359 39.285 1.00 73.06 180 GLU A O 1
ATOM 1510 N N . ILE A 1 181 ? -28.518 15.537 38.761 1.00 62.75 181 ILE A N 1
ATOM 1511 C CA . ILE A 1 181 ? -27.583 15.648 39.891 1.00 62.75 181 ILE A CA 1
ATOM 1512 C C . ILE A 1 181 ? -26.867 17.006 39.885 1.00 62.75 181 ILE A C 1
ATOM 1514 O O . ILE A 1 181 ? -26.773 17.657 40.924 1.00 62.75 181 ILE A O 1
ATOM 1518 N N . PHE A 1 182 ? -26.398 17.470 38.723 1.00 60.97 182 PHE A N 1
ATOM 1519 C CA . PHE A 1 182 ? -25.717 18.763 38.612 1.00 60.97 182 PHE A CA 1
ATOM 1520 C C . PHE A 1 182 ? -26.656 19.968 38.753 1.00 60.97 182 PHE A C 1
ATOM 1522 O O . PHE A 1 182 ? -26.210 21.018 39.208 1.00 60.97 182 PHE A O 1
ATOM 1529 N N . LYS A 1 183 ? -27.950 19.832 38.432 1.00 62.09 183 LYS A N 1
ATOM 1530 C CA . LYS A 1 183 ? -28.957 20.865 38.729 1.00 62.09 183 LYS A CA 1
ATOM 1531 C C . LYS A 1 183 ? -29.261 20.988 40.222 1.00 62.09 183 LYS A C 1
ATOM 1533 O O . LYS A 1 183 ? -29.580 22.079 40.669 1.00 62.09 183 LYS A O 1
ATOM 1538 N N . CYS A 1 184 ? -29.153 19.904 40.988 1.00 52.16 184 CYS A N 1
ATOM 1539 C CA . CYS A 1 184 ? -29.336 19.926 42.443 1.00 52.16 184 CYS A CA 1
ATOM 1540 C C . CYS A 1 184 ? -28.119 20.470 43.218 1.00 52.16 184 CYS A C 1
ATOM 1542 O O . CYS A 1 184 ? -28.187 20.581 44.439 1.00 52.16 184 CYS A O 1
ATOM 1544 N N . LEU A 1 185 ? -27.013 20.774 42.530 1.00 48.72 185 LEU A N 1
ATOM 1545 C CA . LEU A 1 185 ? -25.765 21.290 43.109 1.00 48.72 185 LEU A CA 1
ATOM 1546 C C . LEU A 1 185 ? -25.545 22.800 42.865 1.00 48.72 185 LEU A C 1
ATOM 1548 O O . LEU A 1 185 ? -24.486 23.312 43.230 1.00 48.72 185 LEU A O 1
ATOM 1552 N N . GLN A 1 186 ? -26.511 23.499 42.256 1.00 46.59 186 GLN A N 1
ATOM 1553 C CA . GLN A 1 186 ? -26.558 24.966 42.121 1.00 46.59 186 GLN A CA 1
ATOM 1554 C C . GLN A 1 186 ? -27.523 25.570 43.141 1.00 46.59 186 GLN A C 1
ATOM 1556 O O . GLN A 1 186 ? -27.206 26.671 43.642 1.00 46.59 186 GLN A O 1
#